Protein AF-A0A397VV53-F1 (afdb_monomer_lite)

Structure (mmCIF, N/CA/C/O backbone):
data_AF-A0A397VV53-F1
#
_entry.id   AF-A0A397VV53-F1
#
loop_
_atom_site.group_PDB
_atom_site.id
_atom_site.type_symbol
_atom_site.label_atom_id
_atom_site.label_alt_id
_atom_site.label_comp_id
_atom_site.label_asym_id
_atom_site.label_entity_id
_atom_site.label_seq_id
_atom_site.pdbx_PDB_ins_code
_atom_site.Cartn_x
_atom_site.Cartn_y
_atom_site.Cartn_z
_atom_site.occupancy
_atom_site.B_iso_or_equiv
_atom_site.auth_seq_id
_atom_site.auth_comp_id
_atom_site.auth_asym_id
_atom_site.auth_atom_id
_atom_site.pdbx_PDB_model_num
ATOM 1 N N . ARG A 1 1 ? 14.439 -33.374 5.632 1.00 55.31 1 ARG A N 1
ATOM 2 C CA . ARG A 1 1 ? 14.236 -33.484 7.100 1.00 55.31 1 ARG A CA 1
ATOM 3 C C . ARG A 1 1 ? 13.218 -34.593 7.330 1.00 55.31 1 ARG A C 1
ATOM 5 O O . ARG A 1 1 ? 12.290 -34.672 6.543 1.00 55.31 1 ARG A O 1
ATOM 12 N N . VAL A 1 2 ? 13.398 -35.460 8.325 1.00 55.75 2 VAL A N 1
ATOM 13 C CA . VAL A 1 2 ? 12.434 -36.535 8.621 1.00 55.75 2 VAL A CA 1
ATOM 14 C C . VAL A 1 2 ? 11.544 -36.051 9.760 1.00 55.75 2 VAL A C 1
ATOM 16 O O . VAL A 1 2 ? 12.046 -35.813 10.858 1.00 55.75 2 VAL A O 1
ATOM 19 N N . ALA A 1 3 ? 10.258 -35.832 9.491 1.00 58.31 3 ALA A N 1
ATOM 20 C CA . ALA A 1 3 ? 9.282 -35.601 10.549 1.00 58.31 3 ALA A CA 1
ATOM 21 C C . ALA A 1 3 ? 8.969 -36.949 11.229 1.00 58.31 3 ALA A C 1
ATOM 23 O O . ALA A 1 3 ? 8.819 -37.954 10.527 1.00 58.31 3 ALA A O 1
ATOM 24 N N . PRO A 1 4 ? 8.890 -37.020 12.569 1.00 71.50 4 PRO A N 1
ATOM 25 C CA . PRO A 1 4 ? 8.448 -38.229 13.255 1.00 71.50 4 PRO A CA 1
ATOM 26 C C . PRO A 1 4 ? 7.046 -38.645 12.796 1.00 71.50 4 PRO A C 1
ATOM 28 O O . PRO A 1 4 ? 6.175 -37.796 12.585 1.00 71.50 4 PRO A O 1
ATOM 31 N N . LYS A 1 5 ? 6.807 -39.955 12.670 1.00 67.88 5 LYS A N 1
ATOM 32 C CA . LYS A 1 5 ? 5.485 -40.498 12.326 1.00 67.88 5 LYS A CA 1
ATOM 33 C C . LYS A 1 5 ? 4.442 -40.013 13.343 1.00 67.88 5 LYS A C 1
ATOM 35 O O . LYS A 1 5 ? 4.665 -40.142 14.543 1.00 67.88 5 LYS A O 1
ATOM 40 N N . GLY A 1 6 ? 3.315 -39.492 12.855 1.00 70.06 6 GLY A N 1
ATOM 41 C CA . GLY A 1 6 ? 2.240 -38.939 13.690 1.00 70.06 6 GLY A CA 1
ATOM 42 C C . GLY A 1 6 ? 2.381 -37.452 14.037 1.00 70.06 6 GLY A C 1
ATOM 43 O O . GLY A 1 6 ? 1.589 -36.948 14.824 1.00 70.06 6 GLY A O 1
ATOM 44 N N . SER A 1 7 ? 3.369 -36.746 13.475 1.00 73.69 7 SER A N 1
ATOM 45 C CA . SER A 1 7 ? 3.439 -35.283 13.592 1.00 73.69 7 SER A CA 1
ATOM 46 C C . SER A 1 7 ? 2.343 -34.618 12.761 1.00 73.69 7 SER A C 1
ATOM 48 O O . SER A 1 7 ? 2.100 -35.030 11.628 1.00 73.69 7 SER A O 1
ATOM 50 N N . ASN A 1 8 ? 1.749 -33.551 13.293 1.00 77.06 8 ASN A N 1
ATOM 51 C CA . ASN A 1 8 ? 0.885 -32.673 12.509 1.00 77.06 8 ASN A CA 1
ATOM 52 C C . ASN A 1 8 ? 1.742 -31.784 11.600 1.00 77.06 8 ASN A C 1
ATOM 54 O O . ASN A 1 8 ? 2.766 -31.254 12.038 1.00 77.06 8 ASN A O 1
ATOM 58 N N . VAL A 1 9 ? 1.318 -31.628 10.348 1.00 74.31 9 VAL A N 1
ATOM 59 C CA . VAL A 1 9 ? 1.963 -30.773 9.347 1.00 74.31 9 VAL A CA 1
ATOM 60 C C . VAL A 1 9 ? 0.908 -29.905 8.670 1.00 74.31 9 VAL A C 1
ATOM 62 O O . VAL A 1 9 ? -0.166 -30.393 8.329 1.00 74.31 9 VAL A O 1
ATOM 65 N N . ASP A 1 10 ? 1.220 -28.625 8.474 1.00 79.06 10 ASP A N 1
ATOM 66 C CA . ASP A 1 10 ? 0.332 -27.689 7.786 1.00 79.06 10 ASP A CA 1
ATOM 67 C C . ASP A 1 10 ? 0.689 -27.654 6.300 1.00 79.06 10 ASP A C 1
ATOM 69 O O . ASP A 1 10 ? 1.747 -27.139 5.923 1.00 79.06 10 ASP A O 1
ATOM 73 N N . ILE A 1 11 ? -0.182 -28.216 5.460 1.00 78.19 11 ILE A N 1
ATOM 74 C CA . ILE A 1 11 ? 0.002 -28.226 4.008 1.00 78.19 11 ILE A CA 1
ATOM 75 C C . ILE A 1 11 ? -0.613 -26.965 3.396 1.00 78.19 11 ILE A C 1
ATOM 77 O O . ILE A 1 11 ? -1.770 -26.635 3.643 1.00 78.19 11 ILE A O 1
ATOM 81 N N . VAL A 1 12 ? 0.166 -26.281 2.561 1.00 81.31 12 VAL A N 1
ATOM 82 C CA . VAL A 1 12 ? -0.223 -25.052 1.859 1.00 81.31 12 VAL A CA 1
ATOM 83 C C . VAL A 1 12 ? -0.821 -25.361 0.491 1.00 81.31 12 VAL A C 1
ATOM 85 O O . VAL A 1 12 ? -1.869 -24.831 0.134 1.00 81.31 12 VAL A O 1
ATOM 88 N N . CYS A 1 13 ? -0.130 -26.176 -0.305 1.00 83.50 13 CYS A N 1
ATOM 89 C CA . CYS A 1 13 ? -0.496 -26.472 -1.689 1.00 83.50 13 CYS A CA 1
ATOM 90 C C . CYS A 1 13 ? 0.271 -27.694 -2.204 1.00 83.50 13 CYS A C 1
ATOM 92 O O . CYS A 1 13 ? 1.268 -28.106 -1.609 1.00 83.50 13 CYS A O 1
ATOM 94 N N . GLN A 1 14 ? -0.160 -28.232 -3.343 1.00 85.69 14 GLN A N 1
ATOM 95 C CA . GLN A 1 14 ? 0.486 -29.365 -4.006 1.00 85.69 14 GLN A CA 1
ATOM 96 C C . GLN A 1 14 ? 1.307 -28.946 -5.224 1.00 85.69 14 GLN A C 1
ATOM 98 O O . GLN A 1 14 ? 0.925 -28.075 -6.002 1.00 85.69 14 GLN A O 1
ATOM 103 N N . THR A 1 15 ? 2.434 -29.603 -5.449 1.00 80.31 15 THR A N 1
ATOM 104 C CA . THR A 1 15 ? 3.218 -29.483 -6.678 1.00 80.31 15 THR A CA 1
ATOM 105 C C . THR A 1 15 ? 3.626 -30.865 -7.182 1.00 80.31 15 THR A C 1
ATOM 107 O O . THR A 1 15 ? 3.347 -31.891 -6.561 1.00 80.31 15 THR A O 1
ATOM 110 N N . THR A 1 16 ? 4.256 -30.902 -8.348 1.00 78.12 16 THR A N 1
ATOM 111 C CA . THR A 1 16 ? 4.818 -32.122 -8.929 1.00 78.12 16 THR A CA 1
ATOM 112 C C . THR A 1 16 ? 6.330 -32.068 -8.869 1.00 78.12 16 THR A C 1
ATOM 114 O O . THR A 1 16 ? 6.919 -31.055 -9.235 1.00 78.12 16 THR A O 1
ATOM 117 N N . GLY A 1 17 ? 6.946 -33.168 -8.458 1.00 74.38 17 GLY A N 1
ATOM 118 C CA . GLY A 1 17 ? 8.397 -33.304 -8.348 1.00 74.38 17 GLY A CA 1
ATOM 119 C C . GLY A 1 17 ? 8.860 -34.694 -8.765 1.00 74.38 17 GLY A C 1
ATOM 120 O O . GLY A 1 17 ? 8.123 -35.425 -9.431 1.00 74.38 17 GLY A O 1
ATOM 121 N N . ASP A 1 18 ? 10.072 -35.064 -8.355 1.00 73.81 18 ASP A N 1
ATOM 122 C CA . ASP A 1 18 ? 10.634 -36.377 -8.671 1.00 73.81 18 ASP A CA 1
ATOM 123 C C . ASP A 1 18 ? 9.732 -37.503 -8.141 1.00 73.81 18 ASP A C 1
ATOM 125 O O . ASP A 1 18 ? 9.205 -37.409 -7.024 1.00 73.81 18 ASP A O 1
ATOM 129 N N . PRO A 1 19 ? 9.508 -38.565 -8.934 1.00 70.62 19 PRO A N 1
ATOM 130 C CA . PRO A 1 19 ? 8.618 -39.638 -8.542 1.00 70.62 19 PRO A CA 1
ATOM 131 C C . PRO A 1 19 ? 9.226 -40.487 -7.423 1.00 70.62 19 PRO A C 1
ATOM 133 O O . PRO A 1 19 ? 10.368 -40.939 -7.504 1.00 70.62 19 PRO A O 1
ATOM 136 N N . VAL A 1 20 ? 8.419 -40.783 -6.408 1.00 67.88 20 VAL A N 1
ATOM 137 C CA . VAL A 1 20 ? 8.755 -41.696 -5.312 1.00 67.88 20 VAL A CA 1
ATOM 138 C C . VAL A 1 20 ? 7.669 -42.768 -5.258 1.00 67.88 20 VAL A C 1
ATOM 140 O O . VAL A 1 20 ? 6.484 -42.464 -5.245 1.00 67.88 20 VAL A O 1
ATOM 143 N N . ALA A 1 21 ? 8.041 -44.050 -5.285 1.00 66.75 21 ALA A N 1
ATOM 144 C CA . ALA A 1 21 ? 7.080 -45.164 -5.230 1.00 66.75 21 ALA A CA 1
ATOM 145 C C . ALA A 1 21 ? 5.914 -45.072 -6.252 1.00 66.75 21 ALA A C 1
ATOM 147 O O . ALA A 1 21 ? 4.784 -45.458 -5.962 1.00 66.75 21 ALA A O 1
ATOM 148 N N . GLY A 1 22 ? 6.181 -44.548 -7.455 1.00 69.12 22 GLY A N 1
ATOM 149 C CA . GLY A 1 22 ? 5.201 -44.478 -8.545 1.00 69.12 22 GLY A CA 1
ATOM 150 C C . GLY A 1 22 ? 4.202 -43.317 -8.476 1.00 69.12 22 GLY A C 1
ATOM 151 O O . GLY A 1 22 ? 3.359 -43.222 -9.364 1.00 69.12 22 GLY A O 1
ATOM 152 N N . LYS A 1 23 ? 4.298 -42.413 -7.489 1.00 68.50 23 LYS A N 1
ATOM 153 C CA . LYS A 1 23 ? 3.579 -41.124 -7.501 1.00 68.50 23 LYS A CA 1
ATOM 154 C C . LYS A 1 23 ? 4.573 -39.964 -7.570 1.00 68.50 23 LYS A C 1
ATOM 156 O O . LYS A 1 23 ? 5.736 -40.125 -7.216 1.00 68.50 23 LYS A O 1
ATOM 161 N N . ASN A 1 24 ? 4.129 -38.801 -8.030 1.00 75.94 24 ASN A N 1
ATOM 162 C CA . ASN A 1 24 ? 4.967 -37.609 -8.218 1.00 75.94 24 ASN A CA 1
ATOM 163 C C . ASN A 1 24 ? 4.385 -36.351 -7.553 1.00 75.94 24 ASN A C 1
ATOM 165 O O . ASN A 1 24 ? 4.775 -35.242 -7.912 1.00 75.94 24 ASN A O 1
ATOM 169 N N . ILE A 1 25 ? 3.445 -36.519 -6.619 1.00 79.94 25 ILE A N 1
ATOM 170 C CA . ILE A 1 25 ? 2.773 -35.418 -5.921 1.00 79.94 25 ILE A CA 1
ATOM 171 C C . ILE A 1 25 ? 3.536 -35.089 -4.638 1.00 79.94 25 ILE A C 1
ATOM 173 O O . ILE A 1 25 ? 3.853 -35.975 -3.841 1.00 79.94 25 ILE A O 1
ATOM 177 N N . TRP A 1 26 ? 3.825 -33.804 -4.460 1.00 80.94 26 TRP A N 1
ATOM 178 C CA . TRP A 1 26 ? 4.525 -33.250 -3.310 1.00 80.94 26 TRP A CA 1
ATOM 179 C C . TRP A 1 26 ? 3.677 -32.159 -2.663 1.00 80.94 26 TRP A C 1
ATOM 181 O O . TRP A 1 26 ? 3.195 -31.257 -3.344 1.00 80.94 26 TRP A O 1
ATOM 191 N N . ASP A 1 27 ? 3.547 -32.212 -1.348 1.00 82.00 27 ASP A N 1
ATOM 192 C CA . ASP A 1 27 ? 2.897 -31.207 -0.520 1.00 82.00 27 ASP A CA 1
ATOM 193 C C . ASP A 1 27 ? 3.928 -30.177 -0.060 1.00 82.00 27 ASP A C 1
ATOM 195 O O . ASP A 1 27 ? 4.965 -30.525 0.513 1.00 82.00 27 ASP A O 1
ATOM 199 N N . LYS A 1 28 ? 3.648 -28.894 -0.291 1.00 82.06 28 LYS A N 1
ATOM 200 C CA . LYS A 1 28 ? 4.424 -27.792 0.278 1.00 82.06 28 LYS A CA 1
ATOM 201 C C . LYS A 1 28 ? 3.885 -27.466 1.662 1.00 82.06 28 LYS A C 1
ATOM 203 O O . LYS A 1 28 ? 2.706 -27.155 1.808 1.00 82.06 28 LYS A O 1
ATOM 208 N N . LEU A 1 29 ? 4.755 -27.483 2.659 1.00 82.38 29 LEU A N 1
ATOM 209 C CA . LEU A 1 29 ? 4.425 -27.142 4.034 1.00 82.38 29 LEU A CA 1
ATOM 210 C C . LEU A 1 29 ? 4.510 -25.630 4.278 1.00 82.38 29 LEU A C 1
ATOM 212 O O . LEU A 1 29 ? 5.181 -24.899 3.543 1.00 82.38 29 LEU A O 1
ATOM 216 N N . ALA A 1 30 ? 3.853 -25.160 5.339 1.00 75.50 30 ALA A N 1
ATOM 217 C CA . ALA A 1 30 ? 3.846 -23.748 5.736 1.00 75.50 30 ALA A CA 1
ATOM 218 C C . ALA A 1 30 ? 5.249 -23.184 6.028 1.00 75.50 30 ALA A C 1
ATOM 220 O O . ALA A 1 30 ? 5.494 -21.997 5.831 1.00 75.50 30 ALA A O 1
ATOM 221 N N . ASP A 1 31 ? 6.193 -24.036 6.437 1.00 73.25 31 ASP A N 1
ATOM 222 C CA . ASP A 1 31 ? 7.597 -23.667 6.659 1.00 73.25 31 ASP A CA 1
ATOM 223 C C . ASP A 1 31 ? 8.435 -23.602 5.363 1.00 73.25 31 ASP A C 1
ATOM 225 O O . ASP A 1 31 ? 9.637 -23.338 5.405 1.00 73.25 31 ASP A O 1
ATOM 229 N N . GLY A 1 32 ? 7.809 -23.842 4.206 1.00 71.19 32 GLY A N 1
ATOM 230 C CA . GLY A 1 32 ? 8.442 -23.833 2.890 1.00 71.19 32 GLY A CA 1
ATOM 231 C C . GLY A 1 32 ? 9.145 -25.138 2.511 1.00 71.19 32 GLY A C 1
ATOM 232 O O . GLY A 1 32 ? 9.665 -25.230 1.398 1.00 71.19 32 GLY A O 1
ATOM 233 N N . SER A 1 33 ? 9.160 -26.141 3.391 1.00 78.44 33 SER A N 1
ATOM 234 C CA . SER A 1 33 ? 9.661 -27.477 3.066 1.00 78.44 33 SER A CA 1
ATOM 235 C C . SER A 1 33 ? 8.625 -28.306 2.300 1.00 78.44 33 SER A C 1
ATOM 237 O O . SER A 1 33 ? 7.476 -27.896 2.142 1.00 78.44 33 SER A O 1
ATOM 239 N N . PHE A 1 34 ? 9.038 -29.465 1.783 1.00 77.19 34 PHE A N 1
ATOM 240 C CA . PHE A 1 34 ? 8.171 -30.349 1.007 1.00 77.19 34 PHE A CA 1
ATOM 241 C C . PHE A 1 34 ? 8.126 -31.744 1.624 1.00 77.19 34 PHE A C 1
ATOM 243 O O . PHE A 1 34 ? 9.164 -32.294 2.008 1.00 77.19 34 PHE A O 1
ATOM 250 N N . CYS A 1 35 ? 6.934 -32.330 1.675 1.00 79.00 35 CYS A N 1
ATOM 251 C CA . CYS A 1 35 ? 6.738 -33.740 1.977 1.00 79.00 35 CYS A CA 1
ATOM 252 C C . CYS A 1 35 ? 6.020 -34.432 0.823 1.00 79.00 35 CYS A C 1
ATOM 254 O O . CYS A 1 35 ? 5.326 -33.813 0.027 1.00 79.00 35 CYS A O 1
ATOM 256 N N . PHE A 1 36 ? 6.242 -35.731 0.689 1.00 77.88 36 PHE A N 1
ATOM 257 C CA . PHE A 1 36 ? 5.594 -36.500 -0.359 1.00 77.88 36 PHE A CA 1
ATOM 258 C C . PHE A 1 36 ? 4.177 -36.875 0.083 1.00 77.88 36 PHE A C 1
ATOM 260 O O . PHE A 1 36 ? 4.005 -37.357 1.205 1.00 77.88 36 PHE A O 1
ATOM 267 N N . ASP A 1 37 ? 3.201 -36.685 -0.806 1.00 72.69 37 ASP A N 1
ATOM 268 C CA . ASP A 1 37 ? 1.758 -36.801 -0.519 1.00 72.69 37 ASP A CA 1
ATOM 269 C C . ASP A 1 37 ? 1.385 -38.136 0.140 1.00 72.69 37 ASP A C 1
ATOM 271 O O . ASP A 1 37 ? 0.613 -38.194 1.091 1.00 72.69 37 ASP A O 1
ATOM 275 N N . ALA A 1 38 ? 2.041 -39.229 -0.259 1.00 69.56 38 ALA A N 1
ATOM 276 C CA . ALA A 1 38 ? 1.769 -40.551 0.305 1.00 69.56 38 ALA A CA 1
ATOM 277 C C . ALA A 1 38 ? 2.126 -40.713 1.801 1.00 69.56 38 ALA A C 1
ATOM 279 O O . ALA A 1 38 ? 1.819 -41.759 2.373 1.00 69.56 38 ALA A O 1
ATOM 280 N N . PHE A 1 39 ? 2.797 -39.737 2.425 1.00 68.88 39 PHE A N 1
ATOM 281 C CA . PHE A 1 39 ? 3.142 -39.756 3.851 1.00 68.88 39 PHE A CA 1
ATOM 282 C C . PHE A 1 39 ? 2.275 -38.832 4.713 1.00 68.88 39 PHE A C 1
ATOM 284 O O . PHE A 1 39 ? 2.487 -38.802 5.929 1.00 68.88 39 PHE A O 1
ATOM 291 N N . VAL A 1 40 ? 1.318 -38.110 4.124 1.00 69.50 40 VAL A N 1
ATOM 292 C CA . VAL A 1 40 ? 0.380 -37.256 4.859 1.00 69.50 40 VAL A CA 1
ATOM 293 C C . VAL A 1 40 ? -1.031 -37.814 4.731 1.00 69.50 40 VAL A C 1
ATOM 295 O O . VAL A 1 40 ? -1.510 -38.104 3.639 1.00 69.50 40 VAL A O 1
ATOM 298 N N . ASP A 1 41 ? -1.700 -37.999 5.865 1.00 63.69 41 ASP A N 1
ATOM 299 C CA . ASP A 1 41 ? -3.084 -38.467 5.892 1.00 63.69 41 ASP A CA 1
ATOM 300 C C . ASP A 1 41 ? -4.037 -37.264 5.764 1.00 63.69 41 ASP A C 1
ATOM 302 O O . ASP A 1 41 ? -3.876 -36.269 6.471 1.00 63.69 41 ASP A O 1
ATOM 306 N N . GLY A 1 42 ? -5.014 -37.336 4.854 1.00 60.53 42 GLY A N 1
ATOM 307 C CA . GLY A 1 42 ? -6.057 -36.311 4.686 1.00 60.53 42 GLY A CA 1
ATOM 308 C C . GLY A 1 42 ? -5.808 -35.188 3.661 1.00 60.53 42 GLY A C 1
ATOM 309 O O . GLY A 1 42 ? -6.651 -34.299 3.551 1.00 60.53 42 GLY A O 1
ATOM 310 N N . ALA A 1 43 ? -4.729 -35.221 2.871 1.00 59.12 43 ALA A N 1
ATOM 311 C CA . ALA A 1 43 ? -4.379 -34.192 1.872 1.00 59.12 43 ALA A CA 1
ATOM 312 C C . ALA A 1 43 ? -5.199 -34.259 0.556 1.00 59.12 43 ALA A C 1
ATOM 314 O O . ALA A 1 43 ? -4.665 -34.191 -0.549 1.00 59.12 43 ALA A O 1
ATOM 315 N N . ILE A 1 44 ? -6.522 -34.418 0.640 1.00 56.75 44 ILE A N 1
ATOM 316 C CA . ILE A 1 44 ? -7.392 -34.572 -0.539 1.00 56.75 44 ILE A CA 1
ATOM 317 C C . ILE A 1 44 ? -7.955 -33.219 -0.994 1.00 56.75 44 ILE A C 1
ATOM 319 O O . ILE A 1 44 ? -8.641 -32.541 -0.235 1.00 56.75 44 ILE A O 1
ATOM 323 N N . GLY A 1 45 ? -7.724 -32.855 -2.261 1.00 60.34 45 GLY A N 1
ATOM 324 C CA . GLY A 1 45 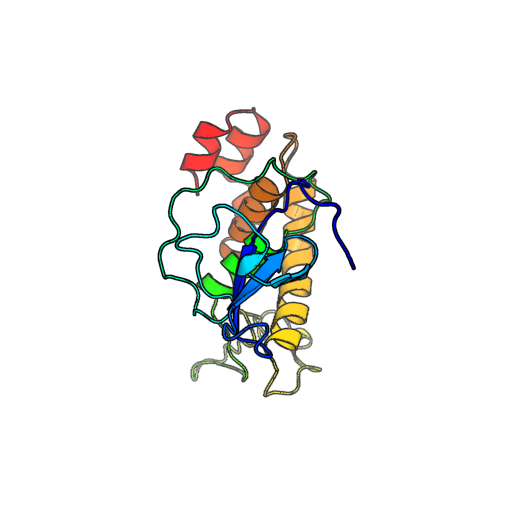? -8.356 -31.689 -2.900 1.00 60.34 45 GLY A CA 1
ATOM 325 C C . GLY A 1 45 ? -7.646 -30.346 -2.694 1.00 60.34 45 GLY A C 1
ATOM 326 O O . GLY A 1 45 ? -8.279 -29.300 -2.832 1.00 60.34 45 GLY A O 1
ATOM 327 N N . LEU A 1 46 ? -6.350 -30.357 -2.375 1.00 68.81 46 LEU A N 1
ATOM 328 C CA . LEU A 1 46 ? -5.544 -29.142 -2.255 1.00 68.81 46 LEU A CA 1
ATOM 329 C C . LEU A 1 46 ? -5.281 -28.486 -3.619 1.00 68.81 46 LEU A C 1
ATOM 331 O O . LEU A 1 46 ? -5.173 -29.149 -4.653 1.00 68.81 46 LEU A O 1
ATOM 335 N N . SER A 1 47 ? -5.167 -27.157 -3.622 1.00 75.94 47 SER A N 1
ATOM 336 C CA . SER A 1 47 ? -4.816 -26.391 -4.818 1.00 75.94 47 SER A CA 1
ATOM 337 C C . SER A 1 47 ? -3.359 -26.633 -5.216 1.00 75.94 47 SER A C 1
ATOM 339 O O . SER A 1 47 ? -2.500 -26.930 -4.380 1.00 75.94 47 SER A O 1
ATOM 341 N N . ARG A 1 48 ? -3.049 -26.482 -6.509 1.00 80.12 48 ARG A N 1
ATOM 342 C CA . ARG A 1 48 ? -1.658 -26.537 -6.954 1.00 80.12 48 ARG A CA 1
ATOM 343 C C . ARG A 1 48 ? -0.916 -25.252 -6.605 1.00 80.12 48 ARG A C 1
ATOM 345 O O . ARG A 1 48 ? -1.428 -24.167 -6.856 1.00 80.12 48 ARG A O 1
ATOM 352 N N . CYS A 1 49 ? 0.324 -25.379 -6.139 1.00 75.38 49 CYS A N 1
ATOM 353 C CA . CYS A 1 49 ? 1.241 -24.258 -5.917 1.00 75.38 49 CYS A CA 1
ATOM 354 C C . CYS A 1 49 ? 1.507 -23.453 -7.198 1.00 75.38 49 CYS A C 1
ATOM 356 O O . CYS A 1 49 ? 1.876 -22.286 -7.129 1.00 75.38 49 CYS A O 1
ATOM 358 N N . ASP A 1 50 ? 1.301 -24.091 -8.352 1.00 74.38 50 ASP A N 1
ATOM 359 C CA . ASP A 1 50 ? 1.529 -23.522 -9.679 1.00 74.38 50 ASP A CA 1
ATOM 360 C C . ASP A 1 50 ? 0.220 -23.067 -10.351 1.00 74.38 50 ASP A C 1
ATOM 362 O O . ASP A 1 50 ? 0.237 -22.625 -11.501 1.00 74.38 50 ASP A O 1
ATOM 366 N N . SER A 1 51 ? -0.929 -23.202 -9.672 1.00 58.94 51 SER A N 1
ATOM 367 C CA . SER A 1 51 ? -2.190 -22.676 -10.193 1.00 58.94 51 SER A CA 1
ATOM 368 C C . SER A 1 51 ? -2.162 -21.145 -10.166 1.00 58.94 51 SER A C 1
ATOM 370 O O . SER A 1 51 ? -1.766 -20.567 -9.151 1.00 58.94 51 SER A O 1
ATOM 372 N N . PRO A 1 52 ? -2.627 -20.463 -11.230 1.00 51.53 52 PRO A N 1
ATOM 373 C CA . PRO A 1 52 ? -2.884 -19.031 -11.148 1.00 51.53 52 PRO A CA 1
ATOM 374 C C . PRO A 1 52 ? -3.893 -18.767 -10.016 1.00 51.53 52 PRO A C 1
ATOM 376 O O . PRO A 1 52 ? -4.811 -19.576 -9.831 1.00 51.53 52 PRO A O 1
ATOM 379 N N . PRO A 1 53 ? -3.738 -17.679 -9.241 1.00 50.44 53 PRO A N 1
ATOM 380 C CA . PRO A 1 53 ? -4.652 -17.380 -8.148 1.00 50.44 53 PRO A CA 1
ATOM 381 C C . PRO A 1 53 ? -6.086 -17.272 -8.685 1.00 50.44 53 PRO A C 1
ATOM 383 O O . PRO A 1 53 ? -6.357 -16.564 -9.656 1.00 50.44 53 PRO A O 1
ATOM 386 N N . SER A 1 54 ? -6.994 -18.046 -8.083 1.00 43.97 54 SER A N 1
ATOM 387 C CA . SER A 1 54 ? -8.424 -18.037 -8.400 1.00 43.97 54 SER A CA 1
ATOM 388 C C . SER A 1 54 ? -8.994 -16.643 -8.147 1.00 43.97 54 SER A C 1
ATOM 390 O O . SER A 1 54 ? -8.803 -16.090 -7.067 1.00 43.97 54 SER A O 1
ATOM 392 N N . SER A 1 55 ? -9.754 -16.107 -9.102 1.00 38.09 55 SER A N 1
ATOM 393 C CA . SER A 1 55 ? -10.363 -14.769 -9.067 1.00 38.09 55 SER A CA 1
ATOM 394 C C . SER A 1 55 ? -11.493 -14.596 -8.037 1.00 38.09 55 SER A C 1
ATOM 396 O O . SER A 1 55 ? -12.298 -13.684 -8.178 1.00 38.09 55 SER A O 1
ATOM 398 N N . ASN A 1 56 ? -11.602 -15.491 -7.054 1.00 39.34 56 ASN A N 1
ATOM 399 C CA . ASN A 1 56 ? -12.468 -15.383 -5.880 1.00 39.34 56 ASN A CA 1
ATOM 400 C C . ASN A 1 56 ? -12.006 -16.413 -4.833 1.00 39.34 56 ASN A C 1
ATOM 402 O O . ASN A 1 56 ? -12.300 -17.605 -4.991 1.00 39.34 56 ASN A O 1
ATOM 406 N N . PRO A 1 57 ? -11.276 -16.011 -3.778 1.00 43.28 57 PRO A N 1
ATOM 407 C CA . PRO A 1 57 ? -11.010 -16.901 -2.658 1.00 43.28 57 PRO A CA 1
ATOM 408 C C . PRO A 1 57 ? -12.290 -17.070 -1.808 1.00 43.28 57 PRO A C 1
ATOM 410 O O . PRO A 1 57 ? -13.043 -16.107 -1.634 1.00 43.28 57 PRO A O 1
ATOM 413 N N . PRO A 1 58 ? -12.571 -18.273 -1.266 1.00 35.16 58 PRO A N 1
ATOM 414 C CA . PRO A 1 58 ? -13.619 -18.459 -0.262 1.00 35.16 58 PRO A CA 1
ATOM 415 C C . PRO A 1 58 ? -13.356 -17.561 0.958 1.00 35.16 58 PRO A C 1
ATOM 417 O O . PRO A 1 58 ? -12.192 -17.266 1.237 1.00 35.16 58 PRO A O 1
ATOM 420 N N . PRO A 1 59 ? -14.380 -17.173 1.743 1.00 33.78 59 PRO A N 1
ATOM 421 C CA . PRO A 1 59 ? -14.170 -16.477 3.006 1.00 33.78 59 PRO A CA 1
ATOM 422 C C . PRO A 1 59 ? -13.539 -17.450 4.012 1.00 33.78 59 PRO A C 1
ATOM 424 O O . PRO A 1 59 ? -14.220 -18.097 4.804 1.00 33.78 59 PRO A O 1
ATOM 427 N N . THR A 1 60 ? -12.220 -17.601 3.956 1.00 38.41 60 THR A N 1
ATOM 428 C CA . THR A 1 60 ? -11.444 -18.290 4.980 1.00 38.41 60 THR A CA 1
ATOM 429 C C . THR A 1 60 ? -11.281 -17.330 6.144 1.00 38.41 60 THR A C 1
ATOM 431 O O . THR A 1 60 ? -10.766 -16.224 5.965 1.00 38.41 60 THR A O 1
ATOM 434 N N . ASN A 1 61 ? -11.729 -17.736 7.334 1.00 33.09 61 ASN A N 1
ATOM 435 C CA . ASN A 1 61 ? -11.399 -17.032 8.569 1.00 33.09 61 ASN A CA 1
ATOM 436 C C . ASN A 1 61 ? -9.889 -16.734 8.571 1.00 33.09 61 ASN A C 1
ATOM 438 O O . ASN A 1 61 ? -9.115 -17.665 8.328 1.00 33.09 61 ASN A O 1
ATOM 442 N N . PRO A 1 62 ? -9.463 -15.474 8.785 1.00 44.34 62 PRO A N 1
ATOM 443 C CA . PRO A 1 62 ? -8.053 -15.131 8.710 1.00 44.34 62 PRO A CA 1
ATOM 444 C C . PRO A 1 62 ? -7.252 -15.998 9.690 1.00 44.34 62 PRO A C 1
ATOM 446 O O . PRO A 1 62 ? -7.752 -16.265 10.791 1.00 44.34 62 PRO A O 1
ATOM 449 N N . PRO A 1 63 ? -6.013 -16.396 9.344 1.00 43.44 63 PRO A N 1
ATOM 450 C CA . PRO A 1 63 ? -5.061 -16.908 10.324 1.00 43.44 63 PRO A CA 1
ATOM 451 C C . PRO A 1 63 ? -5.043 -15.998 11.564 1.00 43.44 63 PRO A C 1
ATOM 453 O O . PRO A 1 63 ? -5.276 -14.790 11.416 1.00 43.44 63 PRO A O 1
ATOM 456 N N . PRO A 1 64 ? -4.780 -16.526 12.779 1.00 43.84 64 PRO A N 1
ATOM 457 C CA . PRO A 1 64 ? -4.685 -15.706 13.981 1.00 43.84 64 PRO A CA 1
ATOM 458 C C . PRO A 1 64 ? -3.751 -14.536 13.698 1.00 43.84 64 PRO A C 1
ATOM 460 O O . PRO A 1 64 ? -2.602 -14.708 13.290 1.00 43.84 64 PRO A O 1
ATOM 463 N N . ALA A 1 65 ? -4.319 -13.341 13.795 1.00 53.75 65 ALA A N 1
ATOM 464 C CA . ALA A 1 65 ? -3.757 -12.199 13.120 1.00 53.75 65 ALA A CA 1
ATOM 465 C C . ALA A 1 65 ? -2.413 -11.827 13.761 1.00 53.75 65 ALA A C 1
ATOM 467 O O . ALA A 1 65 ? -2.331 -11.549 14.958 1.00 53.75 65 ALA A O 1
ATOM 468 N N . SER A 1 66 ? -1.349 -11.888 12.956 1.00 61.50 66 SER A N 1
ATOM 469 C CA . SER A 1 66 ? 0.016 -11.637 13.416 1.00 61.50 66 SER A CA 1
ATOM 470 C C . SER A 1 66 ? 0.137 -10.218 13.971 1.00 61.50 66 SER A C 1
ATOM 472 O O . SER A 1 66 ? -0.532 -9.294 13.484 1.00 61.50 66 SER A O 1
ATOM 474 N N . ALA A 1 67 ? 0.986 -10.049 14.987 1.00 72.56 67 ALA A N 1
ATOM 475 C CA . ALA A 1 67 ? 1.242 -8.761 15.616 1.00 72.56 67 ALA A CA 1
ATOM 476 C C . ALA A 1 67 ? 1.637 -7.715 14.564 1.00 72.56 67 ALA A C 1
ATOM 478 O O . ALA A 1 67 ? 2.488 -7.951 13.705 1.00 72.56 67 ALA A O 1
ATOM 479 N N . ASN A 1 68 ? 1.011 -6.543 14.635 1.00 80.38 68 ASN A N 1
ATOM 480 C CA . ASN A 1 68 ? 1.330 -5.440 13.745 1.00 80.38 68 ASN A CA 1
ATOM 481 C C . ASN A 1 68 ? 2.720 -4.870 14.085 1.00 80.38 68 ASN A C 1
ATOM 483 O O . ASN A 1 68 ? 2.940 -4.367 15.184 1.00 80.38 68 ASN A O 1
ATOM 487 N N . ASN A 1 69 ? 3.647 -4.907 13.128 1.00 86.19 69 ASN A N 1
ATOM 488 C CA . ASN A 1 69 ? 4.982 -4.299 13.230 1.00 86.19 69 ASN A CA 1
ATOM 489 C C . ASN A 1 69 ? 5.067 -2.936 12.507 1.00 86.19 69 ASN A C 1
ATOM 491 O O . ASN A 1 69 ? 6.151 -2.381 12.304 1.00 86.19 69 ASN A O 1
ATOM 495 N N . GLY A 1 70 ? 3.919 -2.398 12.091 1.00 87.88 70 GLY A N 1
ATOM 496 C CA . GLY A 1 70 ? 3.802 -1.183 11.306 1.00 87.88 70 GLY A CA 1
ATOM 497 C C . GLY A 1 70 ? 4.201 -1.358 9.844 1.00 87.88 70 GLY A C 1
ATOM 498 O O . GLY A 1 70 ? 4.561 -0.378 9.201 1.00 87.88 70 GLY A O 1
ATOM 499 N N . LYS A 1 71 ? 4.209 -2.568 9.303 1.00 90.25 71 LYS A N 1
ATOM 500 C CA . LYS A 1 71 ? 4.431 -2.786 7.876 1.00 90.25 71 LYS A CA 1
ATOM 501 C C . LYS A 1 71 ? 3.275 -3.558 7.285 1.00 90.25 71 LYS A C 1
ATOM 503 O O . LYS A 1 71 ? 2.640 -4.353 7.977 1.00 90.25 71 LYS A O 1
ATOM 508 N N . ILE A 1 72 ? 3.011 -3.300 6.012 1.00 86.31 72 ILE A N 1
ATOM 509 C CA . ILE A 1 72 ? 2.093 -4.134 5.250 1.00 86.31 72 ILE A CA 1
ATOM 510 C C . ILE A 1 72 ? 2.626 -5.575 5.256 1.00 86.31 72 ILE A C 1
ATOM 512 O O . ILE A 1 72 ? 3.830 -5.800 5.075 1.00 86.31 72 ILE A O 1
ATOM 516 N N . ASN A 1 73 ? 1.748 -6.540 5.517 1.00 84.62 73 ASN A N 1
ATOM 517 C CA . ASN A 1 73 ? 2.092 -7.952 5.392 1.00 84.62 73 ASN A CA 1
ATOM 518 C C . ASN A 1 73 ? 2.070 -8.388 3.920 1.00 84.62 73 ASN A C 1
ATOM 520 O O . ASN A 1 73 ? 1.721 -7.613 3.023 1.00 84.62 73 ASN A O 1
ATOM 524 N N . ASP A 1 74 ? 2.494 -9.622 3.663 1.00 82.75 74 ASP A N 1
ATOM 525 C CA . ASP A 1 74 ? 2.632 -10.113 2.295 1.00 82.75 74 ASP A CA 1
ATOM 526 C C . ASP A 1 74 ? 1.266 -10.307 1.622 1.00 82.75 74 ASP A C 1
ATOM 528 O O . ASP A 1 74 ? 1.134 -10.020 0.433 1.00 82.75 74 ASP A O 1
ATOM 532 N N . GLU A 1 75 ? 0.227 -10.684 2.373 1.00 82.25 75 GLU A N 1
ATOM 533 C CA . GLU A 1 75 ? -1.146 -10.795 1.871 1.00 82.25 75 GLU A CA 1
ATOM 534 C C . GLU A 1 75 ? -1.687 -9.439 1.404 1.00 82.25 75 GLU A C 1
ATOM 536 O O . GLU A 1 75 ? -2.172 -9.314 0.280 1.00 82.25 75 GLU A O 1
ATOM 541 N N . GLY A 1 76 ? -1.560 -8.399 2.232 1.00 82.06 76 GLY A N 1
ATOM 542 C CA . GLY A 1 76 ? -1.993 -7.051 1.881 1.00 82.06 76 GLY A CA 1
ATOM 543 C C . GLY A 1 76 ? -1.187 -6.457 0.732 1.00 82.06 76 GLY A C 1
ATOM 544 O O . GLY A 1 76 ? -1.747 -5.795 -0.139 1.00 82.06 76 GLY A O 1
ATOM 545 N N . LEU A 1 77 ? 0.118 -6.727 0.679 1.00 85.62 77 LEU A N 1
ATOM 546 C CA . LEU A 1 77 ? 0.941 -6.302 -0.446 1.00 85.62 77 LEU A CA 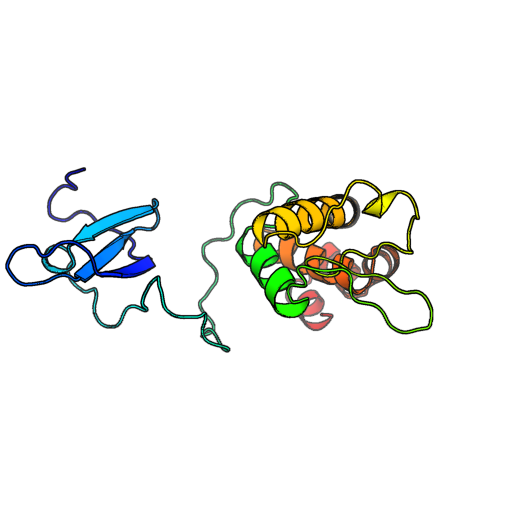1
ATOM 547 C C . LEU A 1 77 ? 0.516 -6.981 -1.751 1.00 85.62 77 LEU A C 1
ATOM 549 O O . LEU A 1 77 ? 0.483 -6.326 -2.792 1.00 85.62 77 LEU A O 1
ATOM 553 N N . ASN A 1 78 ? 0.214 -8.278 -1.712 1.00 80.44 78 ASN A N 1
ATOM 554 C CA . ASN A 1 78 ? -0.257 -9.001 -2.889 1.00 80.44 78 ASN A CA 1
ATOM 555 C C . ASN A 1 78 ? -1.609 -8.464 -3.359 1.00 80.44 78 ASN A C 1
ATOM 557 O O . ASN A 1 78 ? -1.770 -8.237 -4.554 1.00 80.44 78 ASN A O 1
ATOM 561 N N . LEU A 1 79 ? -2.508 -8.131 -2.433 1.00 79.94 79 LEU A N 1
ATOM 562 C CA . LEU A 1 79 ? -3.783 -7.501 -2.762 1.00 79.94 79 LEU A CA 1
ATOM 563 C C . LEU A 1 79 ? -3.598 -6.149 -3.475 1.00 79.94 79 LEU A C 1
ATOM 565 O O . LEU A 1 79 ? -4.232 -5.899 -4.497 1.00 79.94 79 LEU A O 1
ATOM 569 N N . VAL A 1 80 ? -2.682 -5.297 -2.995 1.00 82.94 80 VAL A N 1
ATOM 570 C CA . VAL A 1 80 ? -2.353 -4.031 -3.680 1.00 82.94 80 VAL A CA 1
ATOM 571 C C . VAL A 1 80 ? -1.813 -4.301 -5.088 1.00 82.94 80 VAL A C 1
ATOM 573 O O . VAL A 1 80 ? -2.271 -3.693 -6.048 1.00 82.94 80 VAL A O 1
ATOM 576 N N . LYS A 1 81 ? -0.878 -5.246 -5.248 1.00 83.81 81 LYS A N 1
ATOM 577 C CA . LYS A 1 81 ? -0.333 -5.603 -6.572 1.00 83.81 81 LYS A CA 1
ATOM 578 C C . LYS A 1 81 ? -1.412 -6.087 -7.544 1.00 83.81 81 LYS A C 1
ATOM 580 O O . LYS A 1 81 ? -1.317 -5.795 -8.735 1.00 83.81 81 LYS A O 1
ATOM 585 N N . GLU A 1 82 ? -2.391 -6.845 -7.053 1.00 81.94 82 GLU A N 1
ATOM 586 C CA . GLU A 1 82 ? -3.509 -7.354 -7.852 1.00 81.94 82 GLU A CA 1
ATOM 587 C C . GLU A 1 82 ? -4.424 -6.228 -8.336 1.00 81.94 82 GLU A C 1
ATOM 589 O O . GLU A 1 82 ? -4.749 -6.192 -9.522 1.00 81.94 82 GLU A O 1
ATOM 594 N N . PHE A 1 83 ? -4.788 -5.288 -7.458 1.00 78.44 83 PHE A N 1
ATOM 595 C CA . PHE A 1 83 ? -5.633 -4.150 -7.831 1.00 78.44 83 PHE A CA 1
ATOM 596 C C . PHE A 1 83 ? -4.938 -3.164 -8.776 1.00 78.44 83 PHE A C 1
ATOM 598 O O . PHE A 1 83 ? -5.567 -2.674 -9.711 1.00 78.44 83 PHE A O 1
ATOM 605 N N . GLU A 1 84 ? -3.652 -2.883 -8.554 1.00 83.25 84 GLU A N 1
ATOM 606 C CA . GLU A 1 84 ? -2.895 -1.914 -9.360 1.00 83.25 84 GLU A CA 1
ATOM 607 C C . GLU A 1 84 ? -2.466 -2.482 -10.723 1.00 83.25 84 GLU A C 1
ATOM 609 O O . GLU A 1 84 ? -2.377 -1.764 -11.722 1.00 83.25 84 GLU A O 1
ATOM 614 N N . GLY A 1 85 ? -2.181 -3.785 -10.779 1.00 85.12 85 GLY A N 1
ATOM 615 C CA . GLY A 1 85 ? -1.586 -4.425 -11.947 1.00 85.12 85 GLY A CA 1
ATOM 616 C C . GLY A 1 85 ? -0.116 -4.041 -12.166 1.00 85.12 85 GLY A C 1
ATOM 617 O O . GLY A 1 85 ? 0.418 -3.102 -11.582 1.00 85.12 85 GLY A O 1
ATOM 618 N N . PHE A 1 86 ? 0.583 -4.806 -13.012 1.00 88.81 86 PHE A N 1
ATOM 619 C CA . PHE A 1 86 ? 2.018 -4.624 -13.255 1.00 88.81 86 PHE A CA 1
ATOM 620 C C . PHE A 1 86 ? 2.318 -4.100 -14.660 1.00 88.81 86 PHE A C 1
ATOM 622 O O . PHE A 1 86 ? 1.936 -4.716 -15.657 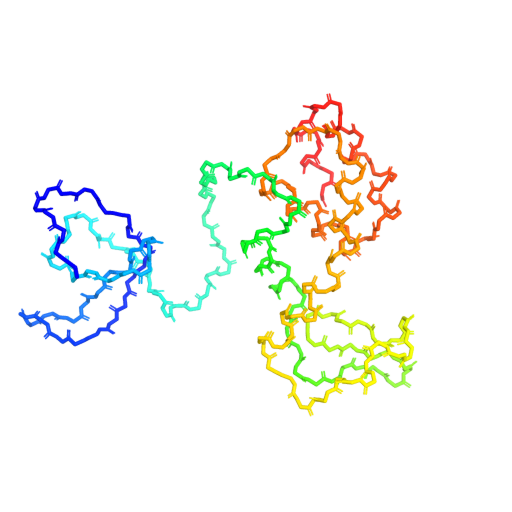1.00 88.81 86 PHE A O 1
ATOM 629 N N . ASN A 1 87 ? 3.119 -3.037 -14.736 1.00 89.19 87 ASN A N 1
ATOM 630 C CA . ASN A 1 87 ? 3.656 -2.495 -15.978 1.00 89.19 87 ASN A CA 1
ATOM 631 C C . ASN A 1 87 ? 5.190 -2.516 -15.974 1.00 89.19 87 ASN A C 1
ATOM 633 O O . ASN A 1 87 ? 5.835 -1.802 -15.211 1.00 89.19 87 ASN A O 1
ATOM 637 N N . ALA A 1 88 ? 5.790 -3.313 -16.862 1.00 85.62 88 ALA A N 1
ATOM 638 C CA . ALA A 1 88 ? 7.249 -3.399 -16.982 1.00 85.62 88 ALA A CA 1
ATOM 639 C C . ALA A 1 88 ? 7.880 -2.130 -17.585 1.00 85.62 88 ALA A C 1
ATOM 641 O O . ALA A 1 88 ? 9.044 -1.845 -17.329 1.00 85.62 88 ALA A O 1
ATOM 642 N N . ASN A 1 89 ? 7.120 -1.379 -18.385 1.00 88.69 89 ASN A N 1
ATOM 643 C CA . ASN A 1 89 ? 7.547 -0.149 -19.051 1.00 88.69 89 ASN A CA 1
ATOM 644 C C . ASN A 1 89 ? 6.753 1.048 -18.525 1.00 88.69 89 ASN A C 1
ATOM 646 O O . ASN A 1 89 ? 5.672 0.858 -17.963 1.00 88.69 89 ASN A O 1
ATOM 650 N N . PHE A 1 90 ? 7.254 2.263 -18.764 1.00 88.31 90 PHE A N 1
ATOM 651 C CA . PHE A 1 90 ? 6.473 3.474 -18.524 1.00 88.31 90 PHE A CA 1
ATOM 652 C C . PHE A 1 90 ? 5.183 3.449 -19.355 1.00 88.31 90 PHE A C 1
ATOM 654 O O . PHE A 1 90 ? 5.202 3.143 -20.550 1.00 88.31 90 PHE A O 1
ATOM 661 N N . LYS A 1 91 ? 4.063 3.756 -18.707 1.00 79.38 91 LYS A N 1
ATOM 662 C CA . LYS A 1 91 ? 2.725 3.841 -19.290 1.00 79.38 91 LYS A CA 1
ATOM 663 C C . LYS A 1 91 ? 2.180 5.243 -19.095 1.00 79.38 91 LYS A C 1
ATOM 665 O O . LYS A 1 91 ? 2.126 5.709 -17.959 1.00 79.38 91 LYS A O 1
ATOM 670 N N . GLY A 1 92 ? 1.768 5.871 -20.193 1.00 69.19 92 GLY A N 1
ATOM 671 C CA . GLY A 1 92 ? 1.252 7.229 -20.188 1.00 69.19 92 GLY A CA 1
ATOM 672 C C . GLY A 1 92 ? 0.634 7.656 -21.507 1.00 69.19 92 GLY A C 1
ATOM 673 O O . GLY A 1 92 ? 1.098 7.246 -22.571 1.00 69.19 92 GLY A O 1
ATOM 674 N N . ASP A 1 93 ? -0.402 8.485 -21.413 1.00 53.38 93 ASP A N 1
ATOM 675 C CA . ASP A 1 93 ? -1.061 9.105 -22.559 1.00 53.38 93 ASP A CA 1
ATOM 676 C C . ASP A 1 93 ? -0.285 10.340 -23.044 1.00 53.38 93 ASP A C 1
ATOM 678 O O . ASP A 1 93 ? 0.536 10.911 -22.321 1.00 53.38 93 ASP A O 1
ATOM 682 N N . LEU A 1 94 ? -0.605 10.789 -24.265 1.00 47.41 94 LEU A N 1
ATOM 683 C CA . LEU A 1 94 ? -0.057 11.950 -24.995 1.00 47.41 94 LEU A CA 1
ATOM 684 C C . LEU A 1 94 ? -0.034 13.296 -24.216 1.00 47.41 94 LEU A C 1
ATOM 686 O O . LEU A 1 94 ? 0.405 14.303 -24.765 1.00 47.41 94 LEU A O 1
ATOM 690 N N . GLY A 1 95 ? -0.499 13.326 -22.961 1.00 52.81 95 GLY A N 1
ATOM 691 C CA . GLY A 1 95 ? -0.566 14.482 -22.059 1.00 52.81 95 GLY A CA 1
ATOM 692 C C . GLY A 1 95 ? 0.406 14.466 -20.869 1.00 52.81 95 GLY A C 1
ATOM 693 O O . GLY A 1 95 ? 0.319 15.365 -20.039 1.00 52.81 95 GLY A O 1
ATOM 694 N N . GLY A 1 96 ? 1.332 13.502 -20.782 1.00 50.94 96 GLY A N 1
ATOM 695 C CA . GLY A 1 96 ? 2.485 13.606 -19.875 1.00 50.94 96 GLY A CA 1
ATOM 696 C C . GLY A 1 96 ? 2.322 12.977 -18.493 1.00 50.94 96 GLY A C 1
ATOM 697 O O . GLY A 1 96 ? 2.905 13.502 -17.549 1.00 50.94 96 GLY A O 1
ATOM 698 N N . HIS A 1 97 ? 1.583 11.864 -18.384 1.00 63.47 97 HIS A N 1
ATOM 699 C CA . HIS A 1 97 ? 1.552 11.078 -17.150 1.00 63.47 97 HIS A CA 1
ATOM 700 C C . HIS A 1 97 ? 2.250 9.730 -17.261 1.00 63.47 97 HIS A C 1
ATOM 702 O O . HIS A 1 97 ? 1.700 8.843 -17.900 1.00 63.47 97 HIS A O 1
ATOM 708 N N . SER A 1 98 ? 3.424 9.541 -16.652 1.00 81.88 98 SER A N 1
ATOM 709 C CA . SER A 1 98 ? 4.171 8.275 -16.739 1.00 81.88 98 SER A CA 1
ATOM 710 C C . SER A 1 98 ? 4.072 7.448 -15.454 1.00 81.88 98 SER A C 1
ATOM 712 O O . SER A 1 98 ? 4.547 7.854 -14.394 1.00 81.88 98 SER A O 1
ATOM 714 N N . THR A 1 99 ? 3.506 6.244 -15.557 1.00 88.62 99 THR A N 1
ATOM 715 C CA . THR A 1 99 ? 3.449 5.245 -14.473 1.00 88.62 99 THR A CA 1
ATOM 716 C C . THR A 1 99 ? 4.281 4.004 -14.799 1.00 88.62 99 THR A C 1
ATOM 718 O O . THR A 1 99 ? 4.390 3.622 -15.961 1.00 88.62 99 THR A O 1
ATOM 721 N N . ILE A 1 100 ? 4.878 3.349 -13.800 1.00 91.12 100 ILE A N 1
ATOM 722 C CA . ILE A 1 100 ? 5.623 2.086 -13.977 1.00 91.12 100 ILE A CA 1
ATOM 723 C C . ILE A 1 100 ? 5.448 1.154 -12.772 1.00 91.12 100 ILE A C 1
ATOM 725 O O . ILE A 1 100 ? 5.080 1.584 -11.681 1.00 91.12 100 ILE A O 1
ATOM 729 N N . GLY A 1 101 ? 5.698 -0.143 -12.948 1.00 92.38 101 GLY A N 1
ATOM 730 C CA . GLY A 1 101 ? 5.545 -1.134 -11.889 1.00 92.38 101 GLY A CA 1
ATOM 731 C C . GLY A 1 101 ? 4.086 -1.267 -11.471 1.00 92.38 101 GLY A C 1
ATOM 732 O O . GLY A 1 101 ? 3.227 -1.458 -12.330 1.00 92.38 101 GLY A O 1
ATOM 733 N N . TYR A 1 102 ? 3.831 -1.165 -10.168 1.00 89.75 102 TYR A N 1
ATOM 734 C CA . TYR A 1 102 ? 2.492 -1.198 -9.572 1.00 89.75 102 TYR A CA 1
ATOM 735 C C . TYR A 1 102 ? 2.016 0.228 -9.254 1.00 89.75 102 TYR A C 1
ATOM 737 O O . TYR A 1 102 ? 1.933 0.617 -8.093 1.00 89.75 102 TYR A O 1
ATOM 745 N N . GLY A 1 103 ? 1.813 1.041 -10.296 1.00 89.38 103 GLY A N 1
ATOM 746 C CA . GLY A 1 103 ? 1.256 2.394 -10.153 1.00 89.38 103 GLY A CA 1
ATOM 747 C C . GLY A 1 103 ? 2.241 3.482 -9.695 1.00 89.38 103 GLY A C 1
ATOM 748 O O . GLY A 1 103 ? 1.815 4.552 -9.260 1.00 89.38 103 GLY A O 1
ATOM 749 N N . HIS A 1 104 ? 3.558 3.265 -9.798 1.00 91.06 104 HIS A N 1
ATOM 750 C CA . HIS A 1 104 ? 4.542 4.285 -9.428 1.00 91.06 104 HIS A CA 1
ATOM 751 C C . HIS A 1 104 ? 4.452 5.495 -10.365 1.00 91.06 104 HIS A C 1
ATOM 753 O O . HIS A 1 104 ? 4.853 5.410 -11.524 1.00 91.06 104 HIS A O 1
ATOM 759 N N . ASN A 1 105 ? 3.929 6.613 -9.856 1.00 88.56 105 ASN A N 1
ATOM 760 C CA . ASN A 1 105 ? 3.754 7.861 -10.601 1.00 88.56 105 ASN A CA 1
ATOM 761 C C . ASN A 1 105 ? 5.061 8.677 -10.653 1.00 88.56 105 ASN A C 1
ATOM 763 O O . ASN A 1 105 ? 5.543 9.130 -9.608 1.00 88.56 105 ASN A O 1
ATOM 767 N N . CYS A 1 106 ? 5.592 8.876 -11.862 1.00 84.88 106 CYS A N 1
ATOM 768 C CA . CYS A 1 106 ? 6.819 9.623 -12.141 1.00 84.88 106 CYS A CA 1
ATOM 769 C C . CYS A 1 106 ? 6.632 11.140 -12.248 1.00 84.88 106 CYS A C 1
ATOM 771 O O . CYS A 1 106 ? 7.609 11.871 -12.124 1.00 84.88 106 CYS A O 1
ATOM 773 N N . ASP A 1 107 ? 5.416 11.637 -12.465 1.00 77.44 107 ASP A N 1
ATOM 774 C CA . ASP A 1 107 ? 5.191 13.078 -12.669 1.00 77.44 107 ASP A CA 1
ATOM 775 C C . ASP A 1 107 ? 5.043 13.820 -11.344 1.00 77.44 107 ASP A C 1
ATOM 777 O O . ASP A 1 107 ? 5.205 15.037 -11.282 1.00 77.44 107 ASP A O 1
ATOM 781 N N . ALA A 1 108 ? 4.759 13.083 -10.266 1.00 73.31 108 ALA A N 1
ATOM 782 C CA . ALA A 1 108 ? 4.710 13.635 -8.918 1.00 73.31 108 ALA A CA 1
ATOM 783 C C . ALA A 1 108 ? 6.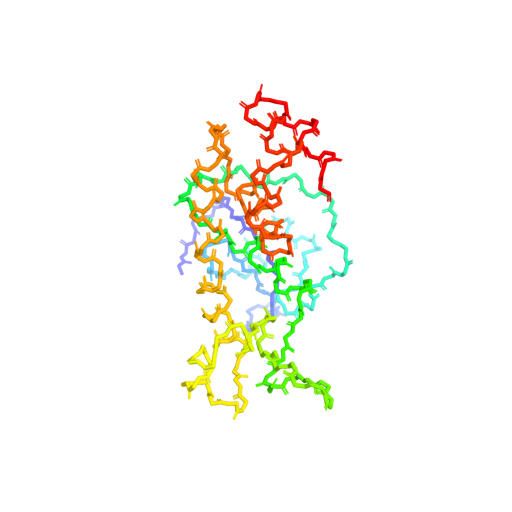065 14.227 -8.477 1.00 73.31 108 ALA A C 1
ATOM 785 O O . ALA A 1 108 ? 6.088 15.122 -7.634 1.00 73.31 108 ALA A O 1
ATOM 786 N N . ASP A 1 109 ? 7.178 13.734 -9.032 1.00 71.69 109 ASP A N 1
ATOM 787 C CA . ASP A 1 109 ? 8.523 14.283 -8.848 1.00 71.69 109 ASP A CA 1
ATOM 788 C C . ASP A 1 109 ? 9.426 13.847 -10.025 1.00 71.69 109 ASP A C 1
ATOM 790 O O . ASP A 1 109 ? 9.679 12.650 -10.179 1.00 71.69 109 ASP A O 1
ATOM 794 N N . PRO A 1 110 ? 9.979 14.780 -10.825 1.00 66.31 110 PRO A N 1
ATOM 795 C CA . PRO A 1 110 ? 10.863 14.463 -11.952 1.00 66.31 110 PRO A CA 1
ATOM 796 C C . PRO A 1 110 ? 12.088 13.611 -11.584 1.00 66.31 110 PRO A C 1
ATOM 798 O O . PRO A 1 110 ? 12.642 12.915 -12.433 1.00 66.31 110 PRO A O 1
ATOM 801 N N . ASN A 1 111 ? 12.529 13.644 -10.323 1.00 78.50 111 ASN A N 1
ATOM 802 C CA . ASN A 1 111 ? 13.652 12.835 -9.853 1.00 78.50 111 ASN A CA 1
ATOM 803 C C . ASN A 1 111 ? 13.254 11.407 -9.481 1.00 78.50 111 ASN A C 1
ATOM 805 O O . ASN A 1 111 ? 14.131 10.553 -9.355 1.00 78.50 111 ASN A O 1
ATOM 809 N N . LYS A 1 112 ? 11.959 11.133 -9.302 1.00 81.69 112 LYS A N 1
ATOM 810 C CA . LYS A 1 112 ? 11.459 9.867 -8.754 1.00 81.69 112 LYS A CA 1
ATOM 811 C C . LYS A 1 112 ? 11.781 8.671 -9.647 1.00 81.69 112 LYS A C 1
ATOM 813 O O . LYS A 1 112 ? 12.050 7.585 -9.147 1.00 81.69 112 LYS A O 1
ATOM 818 N N . CYS A 1 113 ? 11.814 8.901 -10.959 1.00 86.44 113 CYS A N 1
ATOM 819 C CA . CYS A 1 113 ? 12.043 7.862 -11.961 1.00 86.44 113 CYS A CA 1
ATOM 820 C C . CYS A 1 113 ? 13.392 7.965 -12.679 1.00 86.44 113 CYS A C 1
ATOM 822 O O . CYS A 1 113 ? 13.641 7.185 -13.595 1.00 86.44 113 CYS A O 1
ATOM 824 N N . LYS A 1 114 ? 14.277 8.884 -12.270 1.00 84.25 114 LYS A N 1
ATOM 825 C CA . LYS A 1 114 ? 15.548 9.146 -12.971 1.00 84.25 114 LYS A CA 1
ATOM 826 C C . LYS A 1 114 ? 16.474 7.919 -13.038 1.00 84.25 114 LYS A C 1
ATOM 828 O O . LYS A 1 114 ? 17.181 7.744 -14.023 1.00 84.25 114 LYS A O 1
ATOM 833 N N . ASP A 1 115 ? 16.432 7.075 -12.004 1.00 85.94 115 ASP A N 1
ATOM 834 C CA . ASP A 1 115 ? 17.279 5.884 -11.852 1.00 85.94 115 ASP A CA 1
ATOM 835 C C . ASP A 1 115 ? 16.526 4.585 -12.212 1.00 85.94 115 ASP A C 1
ATOM 837 O O . ASP A 1 115 ? 17.012 3.478 -11.971 1.00 85.94 115 ASP A O 1
ATOM 841 N N . ILE A 1 116 ? 15.311 4.694 -12.765 1.00 86.75 116 ILE A N 1
ATOM 842 C CA . ILE A 1 116 ? 14.524 3.542 -13.204 1.00 86.75 116 ILE A CA 1
ATOM 843 C C . ILE A 1 116 ? 14.822 3.285 -14.680 1.00 86.75 116 ILE A C 1
ATOM 845 O O . ILE A 1 116 ? 14.561 4.126 -15.538 1.00 86.75 116 ILE A O 1
ATOM 849 N N . HIS A 1 117 ? 15.325 2.088 -14.977 1.00 87.06 117 HIS A N 1
ATOM 850 C CA . HIS A 1 117 ? 15.637 1.641 -16.333 1.00 87.06 117 HIS A CA 1
ATOM 851 C C . HIS A 1 117 ? 14.664 0.529 -16.763 1.00 87.06 117 HIS A C 1
ATOM 853 O O . HIS A 1 117 ? 14.822 -0.612 -16.325 1.00 87.06 117 HIS A O 1
ATOM 859 N N . PRO A 1 118 ? 13.644 0.831 -17.589 1.00 86.38 118 PRO A N 1
ATOM 860 C CA . PRO A 1 118 ? 12.733 -0.181 -18.112 1.00 86.38 118 PRO A CA 1
ATOM 861 C C . PRO A 1 118 ? 13.382 -1.068 -19.196 1.00 86.38 118 PRO A C 1
ATOM 863 O O . PRO A 1 118 ? 14.305 -0.616 -19.875 1.00 86.38 118 PRO A O 1
ATOM 866 N N . PRO A 1 119 ? 12.872 -2.294 -19.427 1.00 92.94 119 PRO A N 1
ATOM 867 C CA . PRO A 1 119 ? 11.772 -2.913 -18.700 1.00 92.94 119 PRO A CA 1
ATOM 868 C C . PRO A 1 119 ? 12.207 -3.386 -17.308 1.00 92.94 119 PRO A C 1
ATOM 870 O O . PRO A 1 119 ? 13.244 -4.027 -17.155 1.00 92.94 119 PRO A O 1
ATOM 873 N N . ILE A 1 120 ? 11.387 -3.120 -16.293 1.00 83.00 120 ILE A N 1
ATOM 874 C CA . ILE A 1 120 ? 11.613 -3.643 -14.943 1.00 83.00 120 ILE A CA 1
ATOM 875 C C . ILE A 1 120 ? 10.963 -5.019 -14.766 1.00 83.00 120 ILE A C 1
ATOM 877 O O . ILE A 1 120 ? 9.984 -5.370 -15.424 1.00 83.00 120 ILE A O 1
ATOM 881 N N . THR A 1 121 ? 11.490 -5.806 -13.834 1.00 84.88 121 THR A N 1
ATOM 882 C CA . THR A 1 121 ? 10.906 -7.074 -13.376 1.00 84.88 121 THR A CA 1
ATOM 883 C C . THR A 1 121 ? 9.820 -6.839 -12.324 1.00 84.88 121 THR A C 1
ATOM 885 O O . THR A 1 121 ? 9.784 -5.796 -11.670 1.00 84.88 121 THR A O 1
ATOM 888 N N . ARG A 1 122 ? 8.961 -7.840 -12.082 1.00 81.00 122 ARG A N 1
ATOM 889 C CA . ARG A 1 122 ? 7.977 -7.793 -10.981 1.00 81.00 122 ARG A CA 1
ATOM 890 C C . ARG A 1 122 ? 8.633 -7.590 -9.614 1.00 81.00 122 ARG A C 1
ATOM 892 O O . ARG A 1 122 ? 8.069 -6.886 -8.786 1.00 81.00 122 ARG A O 1
ATOM 899 N N . ALA A 1 123 ? 9.822 -8.160 -9.402 1.00 82.12 123 ALA A N 1
ATOM 900 C CA . ALA A 1 123 ? 10.588 -7.990 -8.169 1.00 82.12 123 ALA A CA 1
ATOM 901 C C . ALA A 1 123 ? 11.076 -6.541 -7.996 1.00 82.12 123 ALA A C 1
ATOM 903 O O . ALA A 1 123 ? 10.909 -5.960 -6.928 1.00 82.12 123 ALA A O 1
ATOM 904 N N . GLN A 1 124 ? 11.603 -5.917 -9.055 1.00 80.75 124 GLN A N 1
ATOM 905 C CA . GLN A 1 124 ? 11.950 -4.489 -9.032 1.00 80.75 124 GLN A CA 1
ATOM 906 C C . GLN A 1 124 ? 10.708 -3.609 -8.821 1.00 80.75 124 GLN A C 1
ATOM 908 O O . GLN A 1 124 ? 10.749 -2.678 -8.021 1.00 80.75 124 GLN A O 1
ATOM 913 N N . GLY A 1 125 ? 9.588 -3.938 -9.474 1.00 86.31 125 GLY A N 1
ATOM 914 C CA . GLY A 1 125 ? 8.306 -3.262 -9.264 1.00 86.31 125 GLY A CA 1
ATOM 915 C C . GLY A 1 125 ? 7.807 -3.366 -7.822 1.00 86.31 125 GLY A C 1
ATOM 916 O O . GLY A 1 125 ? 7.300 -2.391 -7.282 1.00 86.31 125 GLY A O 1
ATOM 917 N N . GLU A 1 126 ? 7.992 -4.516 -7.170 1.00 89.56 126 GLU A N 1
ATOM 918 C CA . GLU A 1 126 ? 7.658 -4.689 -5.755 1.00 89.56 126 GLU A CA 1
ATOM 919 C C . GLU A 1 126 ? 8.537 -3.824 -4.850 1.00 89.56 126 GLU A C 1
ATOM 921 O O . GLU A 1 126 ? 8.021 -3.211 -3.919 1.00 89.56 126 GLU A O 1
ATOM 926 N N . VAL A 1 127 ? 9.845 -3.746 -5.113 1.00 87.12 127 VAL A N 1
ATOM 927 C CA . VAL A 1 127 ? 10.748 -2.872 -4.347 1.00 87.12 127 VAL A CA 1
ATOM 928 C C . VAL A 1 127 ? 10.292 -1.415 -4.448 1.00 87.12 127 VAL A C 1
ATOM 930 O O . VAL A 1 127 ? 10.217 -0.722 -3.433 1.00 87.12 127 VAL A O 1
ATOM 933 N N . ILE A 1 128 ? 9.926 -0.967 -5.651 1.00 88.75 128 ILE A N 1
ATOM 934 C CA . ILE A 1 128 ? 9.377 0.374 -5.882 1.00 88.75 128 ILE A CA 1
ATOM 935 C C . ILE A 1 128 ? 8.063 0.564 -5.109 1.00 88.75 128 ILE A C 1
ATOM 937 O O . ILE A 1 128 ? 7.931 1.537 -4.369 1.00 88.75 128 ILE A O 1
ATOM 941 N N . LEU A 1 129 ? 7.132 -0.391 -5.204 1.00 91.56 129 LEU A N 1
ATOM 942 C CA . LEU A 1 129 ? 5.855 -0.340 -4.490 1.00 91.56 129 LEU A CA 1
ATOM 943 C C . LEU A 1 129 ? 6.055 -0.269 -2.971 1.00 91.56 129 LEU A C 1
ATOM 945 O O . LEU A 1 129 ? 5.453 0.571 -2.308 1.00 91.56 129 LEU A O 1
ATOM 949 N N . ARG A 1 130 ? 6.936 -1.101 -2.401 1.00 92.00 130 ARG A N 1
ATOM 950 C CA . ARG A 1 130 ? 7.242 -1.059 -0.964 1.00 92.00 130 ARG A CA 1
ATOM 951 C C . ARG A 1 130 ? 7.786 0.311 -0.557 1.00 92.00 130 ARG A C 1
ATOM 953 O O . ARG A 1 130 ? 7.369 0.827 0.475 1.00 92.00 130 ARG A O 1
ATOM 960 N N . ASN A 1 131 ? 8.633 0.937 -1.376 1.00 89.25 131 ASN A N 1
ATOM 961 C CA . ASN A 1 131 ? 9.104 2.302 -1.123 1.00 89.25 131 ASN A CA 1
ATOM 962 C C . ASN A 1 131 ? 7.966 3.332 -1.181 1.00 89.25 131 ASN A C 1
ATOM 964 O O . ASN A 1 131 ? 7.890 4.209 -0.319 1.00 89.25 131 ASN A O 1
ATOM 968 N N . ASP A 1 132 ? 7.050 3.210 -2.144 1.00 92.69 132 ASP A N 1
ATOM 969 C CA . ASP A 1 132 ? 5.879 4.084 -2.236 1.00 92.69 132 ASP A CA 1
ATOM 970 C C . ASP A 1 132 ? 4.913 3.919 -1.057 1.00 92.69 132 ASP A C 1
ATOM 972 O O . ASP A 1 132 ? 4.222 4.882 -0.706 1.00 92.69 132 ASP A O 1
ATOM 976 N N . LEU A 1 133 ? 4.866 2.734 -0.441 1.00 95.69 133 LEU A N 1
ATOM 977 C CA . LEU A 1 133 ? 4.016 2.425 0.708 1.00 95.69 133 LEU A CA 1
ATOM 978 C C . LEU A 1 133 ? 4.574 2.960 2.033 1.00 95.69 133 LEU A C 1
ATOM 980 O O . LEU A 1 133 ? 3.775 3.295 2.902 1.00 95.69 133 LEU A O 1
ATOM 984 N N . ILE A 1 134 ? 5.891 3.153 2.186 1.00 94.94 134 ILE A N 1
ATOM 985 C CA . ILE A 1 134 ? 6.511 3.700 3.417 1.00 94.94 134 ILE A CA 1
ATOM 986 C C . ILE A 1 134 ? 5.790 4.953 3.960 1.00 94.94 134 ILE A C 1
ATOM 988 O O . ILE A 1 134 ? 5.423 4.971 5.140 1.00 94.94 134 ILE A O 1
ATOM 992 N N . PRO A 1 135 ? 5.544 6.018 3.166 1.00 95.00 135 PRO A N 1
ATOM 993 C CA . PRO A 1 135 ? 4.836 7.190 3.678 1.00 95.00 135 PRO A CA 1
ATOM 994 C C . PRO A 1 135 ? 3.396 6.878 4.117 1.00 95.00 135 PRO A C 1
ATOM 996 O O . PRO A 1 135 ? 2.901 7.522 5.042 1.00 95.00 135 PRO A O 1
ATOM 999 N N . LYS A 1 136 ? 2.739 5.880 3.513 1.00 96.88 136 LYS A N 1
ATOM 1000 C CA . LYS A 1 136 ? 1.369 5.459 3.853 1.00 96.88 136 LYS A CA 1
ATOM 1001 C C . LYS A 1 136 ? 1.377 4.643 5.142 1.00 96.88 136 LYS A C 1
ATOM 1003 O O . LYS A 1 136 ? 0.605 4.943 6.044 1.00 96.88 136 LYS A O 1
ATOM 1008 N N . GLU A 1 137 ? 2.313 3.708 5.289 1.00 97.38 137 GLU A N 1
ATOM 1009 C CA . GLU A 1 137 ? 2.541 2.958 6.529 1.00 97.38 137 GLU A CA 1
ATOM 1010 C C . GLU A 1 137 ? 2.793 3.891 7.719 1.00 97.38 137 GLU A C 1
ATOM 1012 O O . GLU A 1 137 ? 2.194 3.728 8.780 1.00 97.38 137 GLU A O 1
ATOM 1017 N N . ASN A 1 138 ? 3.659 4.895 7.555 1.00 97.31 138 ASN A N 1
ATOM 1018 C CA . ASN A 1 138 ? 3.975 5.858 8.616 1.00 97.31 138 ASN A CA 1
ATOM 1019 C C . ASN A 1 138 ? 2.764 6.709 9.011 1.00 97.31 138 ASN A C 1
ATOM 1021 O O . ASN A 1 138 ? 2.530 6.977 10.188 1.00 97.31 138 ASN A O 1
ATOM 1025 N N . CYS A 1 139 ? 1.980 7.112 8.023 1.00 97.44 139 CYS A N 1
ATOM 1026 C CA . CYS A 1 139 ? 0.748 7.859 8.199 1.00 97.44 139 CYS A CA 1
ATOM 1027 C C . CYS A 1 139 ? -0.332 7.040 8.920 1.00 97.44 139 CYS A C 1
ATOM 1029 O O . CYS A 1 139 ? -0.882 7.514 9.915 1.00 97.44 139 CYS A O 1
ATOM 1031 N N . VAL A 1 140 ? -0.562 5.788 8.511 1.00 97.75 140 VAL A N 1
ATOM 1032 C CA . VAL A 1 140 ? -1.487 4.870 9.195 1.00 97.75 140 VAL A CA 1
ATOM 1033 C C . VAL A 1 140 ? -1.031 4.612 10.628 1.00 97.75 140 VAL A C 1
ATOM 1035 O O . VAL A 1 140 ? -1.840 4.744 11.545 1.00 97.75 140 VAL A O 1
ATOM 1038 N N . LYS A 1 141 ? 0.263 4.336 10.849 1.00 96.62 141 LYS A N 1
ATOM 1039 C CA . LYS A 1 141 ? 0.839 4.183 12.199 1.00 96.62 141 LYS A CA 1
ATOM 1040 C C . LYS A 1 141 ? 0.575 5.391 13.086 1.00 96.62 141 LYS A C 1
ATOM 1042 O O . LYS A 1 141 ? 0.208 5.231 14.241 1.00 96.62 141 LYS A O 1
ATOM 1047 N N . LYS A 1 142 ? 0.791 6.596 12.558 1.00 97.50 142 LYS A N 1
ATOM 1048 C CA . LYS A 1 142 ? 0.645 7.839 13.321 1.00 97.50 142 LYS A CA 1
ATOM 1049 C C . LYS A 1 142 ? -0.812 8.127 13.687 1.00 97.50 142 LYS A C 1
ATOM 1051 O O . LYS A 1 142 ? -1.073 8.673 14.753 1.00 97.50 142 LYS A O 1
ATOM 1056 N N . LEU A 1 143 ? -1.741 7.830 12.782 1.00 97.31 143 LEU A N 1
ATOM 1057 C CA . LEU A 1 143 ? -3.143 8.236 12.898 1.00 97.31 143 LEU A CA 1
ATOM 1058 C C . LEU A 1 143 ? -4.044 7.164 13.530 1.00 97.31 143 LEU A C 1
ATOM 1060 O O 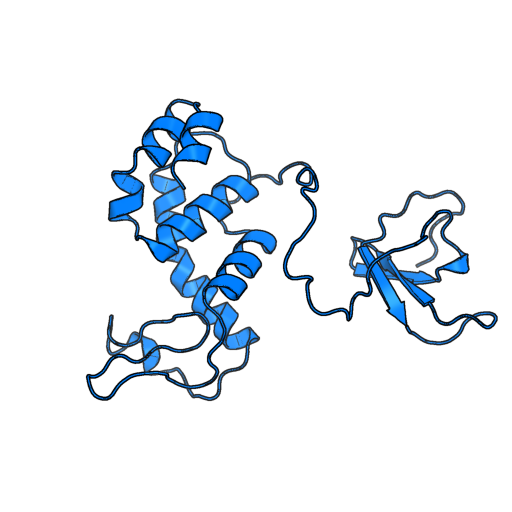. LEU A 1 143 ? -5.149 7.492 13.967 1.00 97.31 143 LEU A O 1
ATOM 1064 N N . THR A 1 144 ? -3.590 5.911 13.595 1.00 96.25 144 THR A N 1
ATOM 1065 C CA . THR A 1 144 ? -4.328 4.804 14.217 1.00 96.25 144 THR A CA 1
ATOM 1066 C C . THR A 1 144 ? -3.916 4.643 15.673 1.00 96.25 144 THR A C 1
ATOM 1068 O O . THR A 1 144 ? -2.774 4.297 15.960 1.00 96.25 144 THR A O 1
ATOM 1071 N N . THR A 1 145 ? -4.849 4.850 16.600 1.00 94.94 145 THR A N 1
ATOM 1072 C CA . THR A 1 145 ? -4.618 4.651 18.042 1.00 94.94 145 THR A CA 1
ATOM 1073 C C . THR A 1 145 ? -5.164 3.320 18.548 1.00 94.94 145 THR A C 1
ATOM 1075 O O . THR A 1 145 ? -4.801 2.884 19.638 1.00 94.94 145 THR A O 1
ATOM 1078 N N . ALA A 1 146 ? -6.045 2.671 17.782 1.00 91.38 146 ALA A N 1
ATOM 1079 C CA . ALA A 1 146 ? -6.578 1.360 18.127 1.00 91.38 146 ALA A CA 1
ATOM 1080 C C . ALA A 1 146 ? -5.502 0.271 18.020 1.00 91.38 146 ALA A C 1
ATOM 1082 O O . ALA A 1 146 ? -4.694 0.267 17.090 1.00 91.38 146 ALA A O 1
ATOM 1083 N N . ASN A 1 147 ? -5.538 -0.699 18.937 1.00 88.44 147 ASN A N 1
ATOM 1084 C CA . ASN A 1 147 ? -4.725 -1.900 18.803 1.00 88.44 147 ASN A CA 1
ATOM 1085 C C . ASN A 1 147 ? -5.307 -2.775 17.686 1.00 88.44 147 ASN A C 1
ATOM 1087 O O . ASN A 1 147 ? -6.406 -3.317 17.818 1.00 88.44 147 ASN A O 1
ATOM 1091 N N . ILE A 1 148 ? -4.576 -2.887 16.584 1.00 86.81 148 ILE A N 1
ATOM 1092 C CA . ILE A 1 148 ? -4.991 -3.628 15.398 1.00 86.81 148 ILE A CA 1
ATOM 1093 C C . ILE A 1 148 ? -3.936 -4.653 15.012 1.00 86.81 148 ILE A C 1
ATOM 1095 O O . ILE A 1 148 ? -2.743 -4.472 15.252 1.00 86.81 148 ILE A O 1
ATOM 1099 N N . ASP A 1 149 ? -4.393 -5.726 14.385 1.00 84.50 149 ASP A N 1
ATOM 1100 C CA . ASP A 1 149 ? -3.513 -6.734 13.818 1.00 84.50 149 ASP A CA 1
ATOM 1101 C C . ASP A 1 149 ? -2.937 -6.316 12.454 1.00 84.50 149 ASP A C 1
ATOM 1103 O O . ASP A 1 149 ? -3.313 -5.295 11.869 1.00 84.50 149 ASP A O 1
ATOM 1107 N N . SER A 1 150 ? -1.999 -7.121 11.955 1.00 85.75 150 SER A N 1
ATOM 1108 C CA . SER A 1 150 ? -1.329 -6.911 10.666 1.00 85.75 150 SER A CA 1
ATOM 1109 C C . SER A 1 150 ? -2.279 -6.860 9.464 1.00 85.75 150 SER A C 1
ATOM 1111 O O . SER A 1 150 ? -2.039 -6.070 8.550 1.00 85.75 150 SER A O 1
ATOM 1113 N N . ASN A 1 151 ? -3.377 -7.621 9.462 1.00 83.94 151 ASN A N 1
ATOM 1114 C CA . ASN A 1 151 ? -4.340 -7.625 8.356 1.00 83.94 151 ASN A CA 1
ATOM 1115 C C . ASN A 1 151 ? -5.108 -6.305 8.295 1.00 83.94 151 ASN A C 1
ATOM 1117 O O . ASN A 1 151 ? -5.180 -5.669 7.243 1.00 83.94 151 ASN A O 1
ATOM 1121 N N . LYS A 1 152 ? -5.632 -5.849 9.438 1.00 87.69 152 LYS A N 1
ATOM 1122 C CA . LYS A 1 152 ? -6.306 -4.550 9.541 1.00 87.69 152 LYS A CA 1
ATOM 1123 C C . LYS A 1 152 ? -5.351 -3.416 9.189 1.00 87.69 152 LYS A C 1
ATOM 1125 O O . LYS A 1 152 ? -5.731 -2.521 8.444 1.00 87.69 152 LYS A O 1
ATOM 1130 N N . PHE A 1 153 ? -4.106 -3.466 9.669 1.00 94.25 153 PHE A N 1
ATOM 1131 C CA . PHE A 1 153 ? -3.100 -2.461 9.323 1.00 94.25 153 PHE A CA 1
ATOM 1132 C C . PHE A 1 153 ? -2.861 -2.409 7.812 1.00 94.25 153 PHE A C 1
ATOM 1134 O O . PHE A 1 153 ? -2.887 -1.335 7.216 1.00 94.25 153 PHE A O 1
ATOM 1141 N N . SER A 1 154 ? -2.706 -3.572 7.184 1.00 90.50 154 SER A N 1
ATOM 1142 C CA . SER A 1 154 ? -2.478 -3.687 5.745 1.00 90.50 154 SER A CA 1
ATOM 1143 C C . SER A 1 154 ? -3.654 -3.162 4.918 1.00 90.50 154 SER A C 1
ATOM 1145 O O . SER A 1 154 ? -3.437 -2.444 3.943 1.00 90.50 154 SER A O 1
ATOM 1147 N N . ALA A 1 155 ? -4.894 -3.418 5.347 1.00 89.19 155 ALA A N 1
ATOM 1148 C CA . ALA A 1 155 ? -6.086 -2.857 4.712 1.00 89.19 155 ALA A CA 1
ATOM 1149 C C . ALA A 1 155 ? -6.090 -1.317 4.755 1.00 89.19 155 ALA A C 1
ATOM 1151 O O . ALA A 1 155 ? -6.321 -0.664 3.739 1.00 89.19 155 ALA A O 1
ATOM 1152 N N . LEU A 1 156 ? -5.757 -0.718 5.904 1.00 95.19 156 LEU A N 1
ATOM 1153 C CA . LEU A 1 156 ? -5.665 0.742 6.045 1.00 95.19 156 LEU A CA 1
ATOM 1154 C C . LEU A 1 156 ? -4.548 1.340 5.185 1.00 95.19 156 LEU A C 1
ATOM 1156 O O . LEU A 1 156 ? -4.710 2.426 4.633 1.00 95.19 156 LEU A O 1
ATOM 1160 N N . VAL A 1 157 ? -3.418 0.638 5.054 1.00 95.88 157 VAL A N 1
ATOM 1161 C CA . VAL A 1 157 ? -2.324 1.048 4.165 1.00 95.88 157 VAL A CA 1
ATOM 1162 C C . VAL A 1 157 ? -2.772 1.013 2.705 1.00 95.88 157 VAL A C 1
ATOM 1164 O O . VAL A 1 157 ? -2.496 1.970 1.986 1.00 95.88 157 VAL A O 1
ATOM 1167 N N . SER A 1 158 ? -3.516 -0.015 2.283 1.00 90.44 158 SER A N 1
ATOM 1168 C CA . SER A 1 158 ? -4.116 -0.085 0.942 1.00 90.44 158 SER A CA 1
ATOM 1169 C C . SER A 1 158 ? -5.089 1.074 0.691 1.00 90.44 158 SER A C 1
ATOM 1171 O O . SER A 1 158 ? -5.014 1.736 -0.342 1.00 90.44 158 SER A O 1
ATOM 1173 N N . PHE A 1 159 ? -5.955 1.385 1.659 1.00 92.50 159 PHE A N 1
ATOM 1174 C CA . PHE A 1 159 ? -6.862 2.536 1.585 1.00 92.50 159 PHE A CA 1
ATOM 1175 C C . PHE A 1 159 ? -6.091 3.858 1.441 1.00 92.50 159 PHE A C 1
ATOM 1177 O O . PHE A 1 159 ? -6.383 4.671 0.565 1.00 92.50 159 PHE A O 1
ATOM 1184 N N . ALA A 1 160 ? -5.065 4.067 2.273 1.00 95.25 160 ALA A N 1
ATOM 1185 C CA . ALA A 1 160 ? -4.228 5.265 2.233 1.00 95.25 160 ALA A CA 1
ATOM 1186 C C . ALA A 1 160 ? -3.351 5.346 0.972 1.00 95.25 160 ALA A C 1
ATOM 1188 O O . ALA A 1 160 ? -2.951 6.442 0.581 1.00 95.25 160 ALA A O 1
ATOM 1189 N N . PHE A 1 161 ? -3.035 4.215 0.340 1.00 90.31 161 PHE A N 1
ATOM 1190 C CA . PHE A 1 161 ? -2.350 4.180 -0.947 1.00 90.31 161 PHE A CA 1
ATOM 1191 C C . PHE A 1 161 ? -3.250 4.706 -2.068 1.00 90.31 161 PHE A C 1
ATOM 1193 O O . PHE A 1 161 ? -2.807 5.566 -2.824 1.00 90.31 161 PHE A O 1
ATOM 1200 N N . ASN A 1 162 ? -4.515 4.276 -2.101 1.00 87.88 162 ASN A N 1
ATOM 1201 C CA . ASN A 1 162 ? -5.471 4.686 -3.128 1.00 87.88 162 ASN A CA 1
ATOM 1202 C C . ASN A 1 162 ? -5.974 6.133 -2.943 1.00 87.88 162 ASN A C 1
ATOM 1204 O O . ASN A 1 162 ? -5.929 6.934 -3.872 1.00 87.88 162 ASN A O 1
ATOM 1208 N N . LEU A 1 163 ? -6.412 6.495 -1.732 1.00 90.94 163 LEU A N 1
ATOM 1209 C CA . LEU A 1 163 ? -7.068 7.786 -1.462 1.00 90.94 163 LEU A CA 1
ATOM 1210 C C . LEU A 1 163 ? -6.140 8.837 -0.836 1.00 90.94 163 LEU A C 1
ATOM 1212 O O . LEU A 1 163 ? -6.489 10.015 -0.727 1.00 90.94 163 LEU A O 1
ATOM 1216 N N . GLY A 1 164 ? -4.948 8.425 -0.411 1.00 94.00 164 GLY A N 1
ATOM 1217 C CA . GLY A 1 164 ? -3.974 9.298 0.227 1.00 94.00 164 GLY A CA 1
ATOM 1218 C C . GLY A 1 164 ? -4.200 9.511 1.727 1.00 94.00 164 GLY A C 1
ATOM 1219 O O . GLY A 1 164 ? -5.259 9.270 2.310 1.00 94.00 164 GLY A O 1
ATOM 1220 N N . CYS A 1 165 ? -3.161 10.036 2.374 1.00 96.19 165 CYS A N 1
ATOM 1221 C CA . CYS A 1 165 ? -3.135 10.242 3.821 1.00 96.19 165 CYS A CA 1
ATOM 1222 C C . CYS A 1 165 ? -4.108 11.297 4.339 1.00 96.19 165 CYS A C 1
ATOM 1224 O O . CYS A 1 165 ? -4.668 11.124 5.418 1.00 96.19 165 CYS A O 1
ATOM 1226 N N . GLY A 1 166 ? -4.334 12.370 3.578 1.00 96.88 166 GLY A N 1
ATOM 1227 C CA . GLY A 1 166 ? -5.286 13.407 3.974 1.00 96.88 166 GLY A CA 1
ATOM 1228 C C . GLY A 1 166 ? -6.728 12.891 4.015 1.00 96.88 166 GLY A C 1
ATOM 1229 O O . GLY A 1 166 ? -7.490 13.280 4.899 1.00 96.88 166 GLY A O 1
ATOM 1230 N N . ALA A 1 167 ? -7.090 11.985 3.098 1.00 96.62 167 ALA A N 1
ATOM 1231 C CA . ALA A 1 167 ? -8.389 11.319 3.111 1.00 96.62 167 ALA A CA 1
ATOM 1232 C C . ALA A 1 167 ? -8.506 10.376 4.313 1.00 96.62 167 ALA A C 1
ATOM 1234 O O . ALA A 1 167 ? -9.479 10.454 5.062 1.00 96.62 167 ALA A O 1
ATOM 1235 N N . TYR A 1 168 ? -7.480 9.555 4.562 1.00 97.75 168 TYR A N 1
ATOM 1236 C CA . TYR A 1 168 ? -7.461 8.663 5.719 1.00 97.75 168 TYR A CA 1
ATOM 1237 C C . TYR A 1 168 ? -7.588 9.421 7.050 1.00 97.75 168 TYR A C 1
ATOM 1239 O O . TYR A 1 168 ? -8.414 9.067 7.893 1.00 97.75 168 TYR A O 1
ATOM 1247 N N . GLU A 1 169 ? -6.840 10.514 7.219 1.00 97.50 169 GLU A N 1
ATOM 1248 C CA . GLU A 1 169 ? -6.901 11.366 8.408 1.00 97.50 169 GLU A CA 1
ATOM 1249 C C . GLU A 1 169 ? -8.310 11.907 8.676 1.00 97.50 169 GLU A C 1
ATOM 1251 O O . GLU A 1 169 ? -8.741 11.981 9.822 1.00 97.50 169 GLU A O 1
ATOM 1256 N N . LYS A 1 170 ? -9.061 12.274 7.641 1.00 97.50 170 LYS A N 1
ATOM 1257 C CA . LYS A 1 170 ? -10.399 12.857 7.812 1.00 97.50 170 LYS A CA 1
ATOM 1258 C C . LYS A 1 170 ? -11.515 11.810 7.820 1.00 97.50 170 LYS A C 1
ATOM 1260 O O . LYS A 1 170 ? -12.648 12.151 8.149 1.00 97.50 170 LYS A O 1
ATOM 1265 N N . SER A 1 171 ? -11.205 10.554 7.502 1.00 97.62 171 SER A N 1
ATOM 1266 C CA . SER A 1 171 ? -12.196 9.496 7.290 1.00 97.62 171 SER A CA 1
ATOM 1267 C C . SER A 1 171 ? -13.016 9.149 8.539 1.00 97.62 171 SER A C 1
ATOM 1269 O O . SER A 1 171 ? -12.507 9.086 9.665 1.00 97.62 171 SER A O 1
ATOM 1271 N N . SER A 1 172 ? -14.298 8.857 8.314 1.00 96.75 172 SER A N 1
ATOM 1272 C CA . SER A 1 172 ? -15.196 8.164 9.249 1.00 96.75 172 SER A CA 1
ATOM 1273 C C . SER A 1 172 ? -14.629 6.802 9.656 1.00 96.75 172 SER A C 1
ATOM 1275 O O . SER A 1 172 ? -14.690 6.445 10.831 1.00 96.75 172 SER A O 1
ATOM 1277 N N . LEU A 1 173 ? -14.000 6.093 8.713 1.00 96.25 173 LEU A N 1
ATOM 1278 C CA . LEU A 1 173 ? -13.273 4.840 8.920 1.00 96.25 173 LEU A CA 1
ATOM 1279 C C . LEU A 1 173 ? -12.295 4.941 10.101 1.00 96.25 173 LEU A C 1
ATOM 1281 O O . LEU A 1 173 ? -12.436 4.217 11.089 1.00 96.25 173 LEU A O 1
ATOM 1285 N N . ARG A 1 174 ? -11.332 5.874 10.046 1.00 97.56 174 ARG A N 1
ATOM 1286 C CA . ARG A 1 174 ? -10.338 6.077 11.115 1.00 97.56 174 ARG A CA 1
ATOM 1287 C C . ARG A 1 174 ? -11.003 6.466 12.433 1.00 97.56 174 ARG A C 1
ATOM 1289 O O . ARG A 1 174 ? -10.603 5.983 13.488 1.00 97.56 174 ARG A O 1
ATOM 1296 N N . GLN A 1 175 ? -11.991 7.363 12.386 1.00 97.62 175 GLN A N 1
ATOM 1297 C CA . GLN A 1 175 ? -12.695 7.830 13.586 1.00 97.62 175 GLN A CA 1
ATOM 1298 C C . GLN A 1 175 ? -13.388 6.673 14.317 1.00 97.62 175 GLN A C 1
ATOM 1300 O O . GLN A 1 175 ? -13.185 6.510 15.519 1.00 97.62 175 GLN A O 1
ATOM 1305 N N . LYS A 1 176 ? -14.133 5.833 13.589 1.00 94.62 176 LYS A N 1
ATOM 1306 C CA . LYS A 1 176 ? -14.796 4.639 14.132 1.00 94.62 176 LYS A CA 1
ATOM 1307 C C . LYS A 1 176 ? -13.787 3.624 14.657 1.00 94.62 176 LYS A C 1
ATOM 1309 O O . LYS A 1 176 ? -13.931 3.144 15.779 1.00 94.62 176 LYS A O 1
ATOM 1314 N N . LEU A 1 177 ? -12.719 3.369 13.897 1.00 96.25 177 LEU A N 1
ATOM 1315 C CA . LEU A 1 177 ? -11.670 2.434 14.297 1.00 96.25 177 LEU A CA 1
ATOM 1316 C C . LEU A 1 177 ? -11.013 2.851 15.618 1.00 96.25 177 LEU A C 1
ATOM 1318 O O . LEU A 1 177 ? -10.916 2.039 16.535 1.00 96.25 177 LEU A O 1
ATOM 1322 N N . ASN A 1 178 ? -10.603 4.116 15.739 1.00 95.62 178 ASN A N 1
ATOM 1323 C CA . ASN A 1 178 ? -9.965 4.643 16.949 1.00 95.62 178 ASN A CA 1
ATOM 1324 C C . ASN A 1 178 ? -10.918 4.692 18.153 1.00 95.62 178 ASN A C 1
ATOM 1326 O O . ASN A 1 178 ? -10.454 4.629 19.289 1.00 95.62 178 ASN A O 1
ATOM 1330 N N . ALA A 1 179 ? -12.231 4.757 17.917 1.00 95.06 179 ALA A N 1
ATOM 1331 C CA . ALA A 1 179 ? -13.257 4.608 18.948 1.00 95.06 179 ALA A CA 1
ATOM 1332 C C . ALA A 1 179 ? -13.530 3.137 19.336 1.00 95.06 179 ALA A C 1
ATOM 1334 O O . ALA A 1 179 ? -14.361 2.877 20.203 1.00 95.06 179 ALA A O 1
ATOM 1335 N N . GLY A 1 180 ? -12.851 2.171 18.706 1.00 92.12 180 GLY A N 1
ATOM 1336 C CA . GLY A 1 180 ? -13.042 0.738 18.937 1.00 92.12 180 GLY A CA 1
ATOM 1337 C C . GLY A 1 180 ? -14.215 0.122 18.166 1.00 92.12 180 GLY A C 1
ATOM 1338 O O . GLY A 1 180 ? -14.468 -1.076 18.302 1.00 92.12 180 GLY A O 1
ATOM 1339 N N . ASP A 1 181 ? -14.910 0.891 17.324 1.00 89.81 181 ASP A N 1
ATOM 1340 C CA . ASP A 1 181 ? -15.987 0.396 16.466 1.00 89.81 181 ASP A CA 1
ATOM 1341 C C . ASP A 1 181 ? -15.414 -0.271 15.207 1.00 89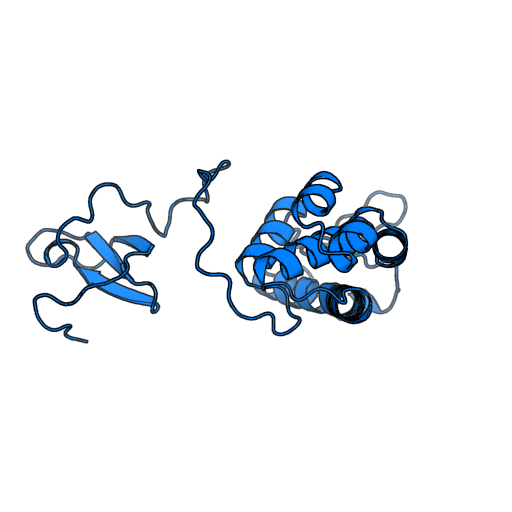.81 181 ASP A C 1
ATOM 1343 O O . ASP A 1 181 ? -15.412 0.277 14.103 1.00 89.81 181 ASP A O 1
ATOM 1347 N N . ILE A 1 182 ? -14.893 -1.487 15.390 1.00 87.06 182 ILE A N 1
ATOM 1348 C CA . ILE A 1 182 ? -14.255 -2.261 14.317 1.00 87.06 182 ILE A CA 1
ATOM 1349 C C . ILE A 1 182 ? -15.247 -2.585 13.194 1.00 87.06 182 ILE A C 1
ATOM 1351 O O . ILE A 1 182 ? -14.894 -2.513 12.019 1.00 87.06 182 ILE A O 1
ATOM 1355 N N . LYS A 1 183 ? -16.492 -2.939 13.543 1.00 89.44 183 LYS A N 1
ATOM 1356 C CA . LYS A 1 183 ? -17.524 -3.288 12.555 1.00 89.44 183 LYS A CA 1
ATOM 1357 C C . LYS A 1 183 ? -17.950 -2.063 11.758 1.00 89.44 183 LYS A C 1
ATOM 1359 O O . LYS A 1 183 ? -18.031 -2.133 10.537 1.00 89.44 183 LYS A O 1
ATOM 1364 N N . GLY A 1 184 ? -18.195 -0.942 12.432 1.00 83.00 184 GLY A N 1
ATOM 1365 C CA . GLY A 1 184 ? -18.552 0.295 11.762 1.00 83.00 184 GLY A CA 1
ATOM 1366 C C . GLY A 1 184 ? -17.420 0.839 10.902 1.00 83.00 184 GLY A C 1
ATOM 1367 O O . GLY A 1 184 ? -17.715 1.378 9.844 1.00 83.00 184 GLY A O 1
ATOM 1368 N N . ALA A 1 185 ? -16.156 0.682 11.309 1.00 88.38 185 ALA A N 1
ATOM 1369 C CA . ALA A 1 185 ? -15.006 1.050 10.485 1.00 88.38 185 ALA A CA 1
ATOM 1370 C C . ALA A 1 185 ? -14.898 0.189 9.217 1.00 88.38 185 ALA A C 1
ATOM 1372 O O . ALA A 1 185 ? -14.606 0.718 8.151 1.00 88.38 185 ALA A O 1
ATOM 1373 N N . ALA A 1 186 ? -15.169 -1.117 9.307 1.00 81.75 186 ALA A N 1
ATOM 1374 C CA . ALA A 1 186 ? -15.124 -2.013 8.150 1.00 81.75 186 ALA A CA 1
ATOM 1375 C C . ALA A 1 186 ? -16.129 -1.629 7.046 1.00 81.75 186 ALA A C 1
ATOM 1377 O O . ALA A 1 186 ? -15.844 -1.841 5.875 1.00 81.75 186 ALA A O 1
ATOM 1378 N N . ASN A 1 187 ? -17.265 -1.022 7.405 1.00 89.62 187 ASN A N 1
ATOM 1379 C CA . ASN A 1 187 ? -18.285 -0.569 6.450 1.00 89.62 187 ASN A CA 1
ATOM 1380 C C . ASN A 1 187 ? -17.928 0.742 5.715 1.00 89.62 187 ASN A C 1
ATOM 1382 O O . ASN A 1 187 ? -18.732 1.212 4.918 1.00 89.62 187 ASN A O 1
ATOM 1386 N N . GLU A 1 188 ? -16.785 1.364 6.019 1.00 87.06 188 GLU A N 1
ATOM 1387 C CA . GLU A 1 188 ? -16.357 2.653 5.443 1.00 87.06 188 GLU A CA 1
ATOM 1388 C C . GLU A 1 188 ? -15.224 2.516 4.408 1.00 87.06 188 GLU A C 1
ATOM 1390 O O . GLU A 1 188 ? -14.651 3.527 3.998 1.00 87.06 188 GLU A O 1
ATOM 1395 N N . PHE A 1 189 ? -14.865 1.282 4.045 1.00 86.00 189 PHE A N 1
ATOM 1396 C CA . PHE A 1 189 ? -13.984 0.977 2.914 1.00 86.00 189 PHE A CA 1
ATOM 1397 C C . PHE A 1 189 ? -14.773 1.008 1.604 1.00 86.00 189 PHE A C 1
ATOM 1399 O O . PHE A 1 189 ? -14.210 1.528 0.617 1.00 86.00 189 PHE A O 1
#

Sequence (189 aa):
RVAPKGSNVDIVCQTTGDPVAGKNIWDKLADGSFCFDAFVDGAIGLSRCDSPPSSNPPPTNPPPASANNGKINDEGLNLVKEFEGFNANFKGDLGGHSTIGYGHNCDADPNKCKDIHPPITRAQGEVILRNDLIPKENCVKKLTTANIDSNKFSALVSFAFNLGCGAYEKSSLRQKLNAGDIKGAANEF

Organism: NCBI:txid44941

Secondary structure (DSSP, 8-state):
--PPTT----EEEEEEEEEETTEEEEEEETTS-EEEGGGSTT--SPPBTTSPPPSS---PPPPSPPBP-SS--HHHHHHHHHHH--EEEEE--TTT--EEETTEESTT-TTTTTT--SSPPHHHHHHHHHHHHHHHHHHHHHH--S--BHHHHHHHHHHHHHH-HHHHHH-HHHHHHHTT-HHHHHTT-

InterPro domains:
  IPR002196 Glycoside hydrolase, family 24 [PF00959] (81-189)
  IPR023346 Lysozyme-like domain superfamily [SSF53955] (69-189)
  IPR023347 Lysozyme domain superfamily [G3DSA:1.10.530.40] (68-189)
  IPR033907 Endolysin/autolysin [cd00737] (76-189)
  IPR051018 Bacteriophage Glycosyl Hydrolase 24 [PTHR38107] (66-189)

pLDDT: mean 79.67, std 15.3, range [33.09, 97.75]

Radius of gyration: 20.96 Å; chains: 1; bounding box: 36×60×44 Å

Foldseek 3Di:
DDDPQPDDFAFQAWDFDDDDPRDGIWTQTPVRDIDHPVRDPPPPDGHHPPDDDDPDDDPDDDDPFAFDPLAADPVLLVVLCVVQDAAQAWDDDPPDWTAHQRGRTCVVDVVLCPPPDGSDDNVVSSVSVRVLLVVLSVLLVVLAPARDGNVVSSVSSSVCSVPNSVCSNVFPLRVCRNVVNPVSSVVRD